Protein AF-A0A942DMI2-F1 (afdb_monomer)

Nearest PDB structures (foldseek):
  1bqb-assembly1_A  TM=8.803E-01  e=9.851E-20  Staphylococcus aureus
  7skm-assembly2_C  TM=8.910E-01  e=3.276E-19  Staphylococcus aureus
  2vqx-assembly1_A  TM=8.468E-01  e=9.851E-20  Serratia proteamaculans
  4ger-assembly2_B  TM=8.519E-01  e=1.343E-17  Paenibacillus polymyxa
  6zhj-assembly1_A  TM=8.426E-01  e=2.319E-17  Bacillus thermoproteolyticus

pLDDT: mean 86.8, std 17.66, range [33.5, 98.88]

Sequence (331 aa):
MKFSHLLAVGMTFAALSANAGDIIIYEAGSFNPLSGVTNNGNLVLVNGQKAGSLLKRVFVSDDAKLANKNITLVRDFYNQEFGRNSYDGKGASITAVVKVGRGPVSLLRVLGLDQNAAWDTSGKRFLFGTGEAGTLNNFTGAVDVIAHEYTHAVIETTSKLDANGQSGALNEHVADVFGQYIQVKTGNGANDFLIGETVLGDDLKQKIAAKYGFTPKGLRDMLNPQLSVPPQPTAMKDIPSALGPNCKPTADNDKCGVHLLNGIPNRAISLAVQKLGWDKVAHVIYKVMTERLPKNAQFSTYASETMSECGRQLSTSDCAAFDASFKAVGL

Secondary structure (DSSP, 8-state):
-------------PPPPTTPPPEEEEE--S--TTS-TT---EEEEETTEEPS-TTS-----HHHHHHHHHHHHHHHHHHHHH---STTSS-PPEEEEEEET-SSS-HHHHTTGGG-EEEETTTTEEEEE--BTTTB--GGG-HHHHHHHHHHHHHHTTT---SSHHHHHHHHHHHHHHHHHHHHHTT--SSTTEESTTTB-HHHHHHHHHHHSS--SSSEESS-GGGSSS---SSGGGS-GGGSTTPPP-TTTHHHHHHHHTHHHHHHHHHHHHHH-HHHHHHHHHHIIIII--TT--HHHHHHHHHHHHHHHS-HHHHHHHHHHHHTTT-

Radius of gyration: 19.81 Å; Cα contacts (8 Å, |Δi|>4): 636; chains: 1; bounding box: 54×42×61 Å

Foldseek 3Di:
DDDDDPPLPPPPQDDDDPQAAKAWEAEADADDPVPDPLDLHHTADILQDGDDDPPDDRDADPLRNLLSVLLVLLQSCCCVQPVQRALLSRNDYAYEYEQPPPYPDDVCVVVVQLQHWACDPVNNYTYWHCHDAQAFHGQSNQNLSSQLRSQLSNLCNAQQADCAAQSVLVNSLLSNLRSLLSCSSNVNDPDSFAHALVGGGNNLQVVQCVVPVDRANHCAGLQQQCSHVPRAQQAPVRQPPCLPPPHCADVVCSRSCSVRHNSHVSNLLVQLCVPPNSSLSNVLVVCCSGPQHHNHDHVVSSLVSSLVSCVVRHDPVSSVSSVVSNVSRPD

Mean predicted aligned error: 7.08 Å

Solvent-accessible surface area (backbone atoms only — not comparable to full-atom values): 17356 Å² total; per-residue (Å²): 134,90,89,82,80,85,78,80,67,78,80,76,82,70,85,72,66,98,62,65,38,55,44,36,34,18,39,37,50,68,73,66,90,90,57,66,96,81,61,59,54,46,71,31,30,45,73,84,41,73,38,71,57,101,88,49,92,64,79,75,52,68,58,54,51,33,36,49,53,46,52,50,51,44,42,50,45,42,29,73,76,69,69,27,35,36,54,67,54,75,16,53,59,44,39,34,28,28,39,33,49,54,51,101,78,42,76,53,40,77,69,50,37,20,70,32,72,40,58,39,77,91,74,64,27,38,39,26,12,49,32,43,89,38,46,33,32,53,44,42,76,31,58,29,49,52,28,20,33,48,35,50,47,32,33,64,64,44,23,41,42,37,81,35,33,54,16,12,6,48,46,50,25,53,13,50,52,47,4,33,49,51,19,52,72,68,68,73,55,97,55,88,45,49,38,42,46,77,22,51,16,64,53,43,31,50,53,43,24,74,74,70,75,46,74,49,72,19,42,34,24,29,65,49,14,64,47,17,67,72,64,19,34,57,25,60,89,53,58,53,76,77,48,36,97,83,41,75,67,37,80,92,51,48,18,22,30,14,90,35,55,16,19,23,60,26,23,20,50,40,52,25,28,76,75,64,37,59,72,63,49,52,56,43,49,48,50,29,49,57,76,63,44,56,30,80,31,40,65,64,53,51,52,53,47,42,53,57,44,27,69,74,75,49,52,73,72,58,41,50,42,46,53,55,18,30,48,73,18,68,82

Structure (mmCIF, N/CA/C/O backbone):
data_AF-A0A942DMI2-F1
#
_entry.id   AF-A0A942DMI2-F1
#
loop_
_atom_site.group_PDB
_atom_site.id
_atom_site.type_symbol
_atom_site.label_atom_id
_atom_site.label_alt_id
_atom_site.label_comp_id
_atom_site.label_asym_id
_atom_site.label_entity_id
_atom_site.label_seq_id
_atom_site.pdbx_PDB_ins_code
_atom_site.Cartn_x
_atom_site.Cartn_y
_atom_site.Cartn_z
_atom_site.occupancy
_atom_site.B_iso_or_equiv
_atom_site.auth_seq_id
_atom_site.auth_comp_id
_atom_site.auth_asym_id
_atom_site.auth_atom_id
_atom_site.pdbx_PDB_model_num
ATOM 1 N N . MET A 1 1 ? -19.138 -24.710 3.605 1.00 33.56 1 MET A N 1
ATOM 2 C CA . MET A 1 1 ? -19.983 -24.066 2.576 1.00 33.56 1 MET A CA 1
ATOM 3 C C . MET A 1 1 ? -19.079 -23.218 1.698 1.00 33.56 1 MET A C 1
ATOM 5 O O . MET A 1 1 ? -18.386 -22.362 2.228 1.00 33.56 1 MET A O 1
ATOM 9 N N . LYS A 1 2 ? -18.987 -23.539 0.403 1.00 34.00 2 LYS A N 1
ATOM 10 C CA . LYS A 1 2 ? -18.174 -22.802 -0.574 1.00 34.00 2 LYS A CA 1
ATOM 11 C C . LYS A 1 2 ? -18.909 -21.508 -0.934 1.00 34.00 2 LYS A C 1
ATOM 13 O O . LYS A 1 2 ? -19.987 -21.585 -1.513 1.00 34.00 2 LYS A O 1
ATOM 18 N N . PHE A 1 3 ? -18.349 -20.352 -0.593 1.00 33.50 3 PHE A N 1
ATOM 19 C CA . PHE A 1 3 ? -18.770 -19.081 -1.177 1.00 33.50 3 PHE A CA 1
ATOM 20 C C . PHE A 1 3 ? -17.950 -18.863 -2.444 1.00 33.50 3 PHE A C 1
ATOM 22 O O . PHE A 1 3 ? -16.763 -18.570 -2.390 1.00 33.50 3 PHE A O 1
ATOM 29 N N . SER A 1 4 ? -18.583 -19.081 -3.589 1.00 39.09 4 SER A N 1
ATOM 30 C CA . SER A 1 4 ? -18.047 -18.760 -4.906 1.00 39.09 4 SER A CA 1
ATOM 31 C C . SER A 1 4 ? -19.087 -17.915 -5.621 1.00 39.09 4 SER A C 1
ATOM 33 O O . SER A 1 4 ? -19.959 -18.467 -6.285 1.00 39.09 4 SER A O 1
ATOM 35 N N . HIS A 1 5 ? -19.029 -16.598 -5.434 1.00 36.25 5 HIS A N 1
ATOM 36 C CA . HIS A 1 5 ? -19.701 -15.602 -6.272 1.00 36.25 5 HIS A CA 1
ATOM 37 C C . HIS A 1 5 ? -18.675 -14.506 -6.591 1.00 36.25 5 HIS A C 1
ATOM 39 O O . HIS A 1 5 ? -18.673 -13.441 -5.985 1.00 36.25 5 HIS A O 1
ATOM 45 N N . LEU A 1 6 ? -17.769 -14.795 -7.531 1.00 38.09 6 LEU A N 1
ATOM 46 C CA . LEU A 1 6 ? -17.032 -13.756 -8.246 1.00 38.09 6 LEU A CA 1
ATOM 47 C C . LEU A 1 6 ? -17.986 -13.199 -9.312 1.00 38.09 6 LEU A C 1
ATOM 49 O O . LEU A 1 6 ? -18.106 -13.753 -10.403 1.00 38.09 6 LEU A O 1
ATOM 53 N N . LEU A 1 7 ? -18.699 -12.122 -8.990 1.00 34.94 7 LEU A N 1
ATOM 54 C CA . LEU A 1 7 ? -19.186 -11.211 -10.021 1.00 34.94 7 LEU A CA 1
ATOM 55 C C . LEU A 1 7 ? -18.022 -10.279 -10.348 1.00 34.94 7 LEU A C 1
ATOM 57 O O . LEU A 1 7 ? -17.833 -9.252 -9.703 1.00 34.94 7 LEU A O 1
ATOM 61 N N . ALA A 1 8 ? -17.217 -10.664 -11.338 1.00 38.56 8 ALA A N 1
ATOM 62 C CA . ALA A 1 8 ? -16.320 -9.734 -12.004 1.00 38.56 8 ALA A CA 1
ATOM 63 C C . ALA A 1 8 ? -17.196 -8.733 -12.771 1.00 38.56 8 ALA A C 1
ATOM 65 O O . ALA A 1 8 ? -17.585 -8.966 -13.915 1.00 38.56 8 ALA A O 1
ATOM 66 N N . VAL A 1 9 ? -17.584 -7.645 -12.106 1.00 42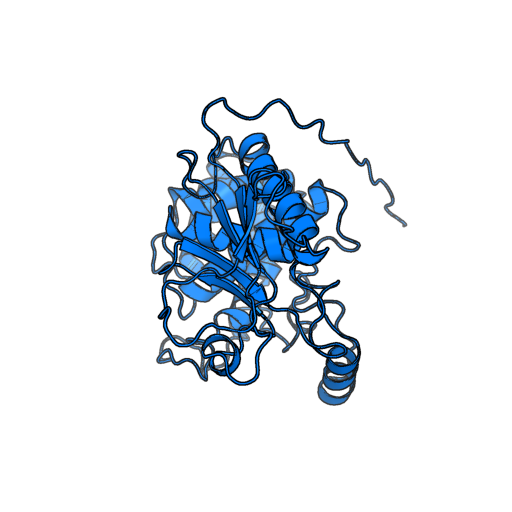.03 9 VAL A N 1
ATOM 67 C CA . VAL A 1 9 ? -18.157 -6.482 -12.780 1.00 42.03 9 VAL A CA 1
ATOM 68 C C . 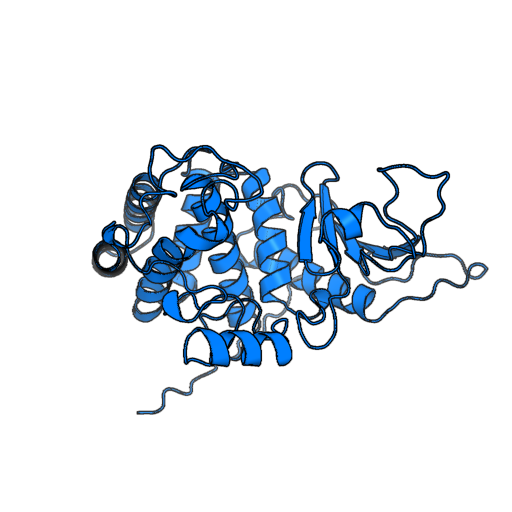VAL A 1 9 ? -17.028 -5.912 -13.628 1.00 42.03 9 VAL A C 1
ATOM 70 O O . VAL A 1 9 ? -16.069 -5.359 -13.098 1.00 42.03 9 VAL A O 1
ATOM 73 N N . GLY A 1 10 ? -17.099 -6.120 -14.943 1.00 38.94 10 GLY A N 1
ATOM 74 C CA . GLY A 1 10 ? -16.154 -5.522 -15.874 1.00 38.94 10 GLY A CA 1
ATOM 75 C C . GLY A 1 10 ? -16.198 -4.006 -15.718 1.00 38.94 10 GLY A C 1
ATOM 76 O O . GLY A 1 10 ? -17.179 -3.378 -16.109 1.00 38.94 10 GLY A O 1
ATOM 77 N N . MET A 1 11 ? -15.152 -3.425 -15.130 1.00 48.22 11 MET A N 1
ATOM 78 C CA . MET A 1 11 ? -14.939 -1.982 -15.146 1.00 48.22 11 MET A CA 1
ATOM 79 C C . MET A 1 11 ? -14.740 -1.556 -16.603 1.00 48.22 11 MET A C 1
ATOM 81 O O . MET A 1 11 ? -13.670 -1.719 -17.188 1.00 48.22 11 MET A O 1
ATOM 85 N N . THR A 1 12 ? -15.795 -1.036 -17.227 1.00 44.84 12 THR A N 1
ATOM 86 C CA . THR A 1 12 ? -15.669 -0.232 -18.442 1.00 44.84 12 THR A CA 1
ATOM 87 C C . THR A 1 12 ? -15.031 1.091 -18.052 1.00 44.84 12 THR A C 1
ATOM 89 O O . THR A 1 12 ? -15.684 1.929 -17.433 1.00 44.84 12 THR A O 1
ATOM 92 N N . PHE A 1 13 ? -13.753 1.266 -18.394 1.00 51.00 13 PHE A N 1
ATOM 93 C CA . PHE A 1 13 ? -13.032 2.513 -18.163 1.00 51.00 13 PHE A CA 1
ATOM 94 C C . PHE A 1 13 ? -13.706 3.635 -18.966 1.00 51.00 13 PHE A C 1
ATOM 96 O O . PHE A 1 13 ? -13.602 3.682 -20.193 1.00 51.00 13 PHE A O 1
ATOM 103 N N . ALA A 1 14 ? -14.446 4.514 -18.285 1.00 47.34 14 ALA A N 1
ATOM 104 C CA . ALA A 1 14 ? -14.942 5.749 -18.880 1.00 47.34 14 ALA A CA 1
ATOM 105 C C . ALA A 1 14 ? -13.752 6.613 -19.330 1.00 47.34 14 ALA A C 1
ATOM 107 O O . ALA A 1 14 ? -12.674 6.553 -18.733 1.00 47.34 14 ALA A O 1
ATOM 108 N N . ALA A 1 15 ? -13.939 7.405 -20.391 1.00 48.84 15 ALA A N 1
ATOM 109 C CA . ALA A 1 15 ? -1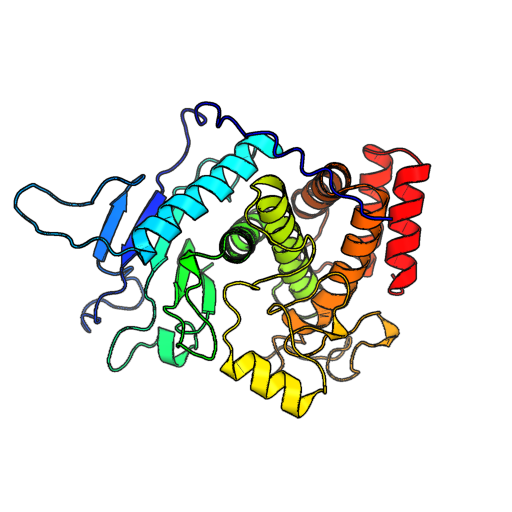2.902 8.294 -20.902 1.00 48.84 15 ALA A CA 1
ATOM 110 C C . ALA A 1 15 ? -12.358 9.191 -19.774 1.00 48.84 15 ALA A C 1
ATOM 112 O O . ALA A 1 15 ? -13.124 9.869 -19.089 1.00 48.84 15 ALA A O 1
ATOM 113 N N . LEU A 1 16 ? -11.035 9.153 -19.589 1.00 58.31 16 LEU A N 1
ATOM 114 C CA . LEU A 1 16 ? -10.285 9.953 -18.621 1.00 58.31 16 LEU A CA 1
ATOM 115 C C . LEU A 1 16 ? -10.670 11.435 -18.670 1.00 58.31 16 LEU A C 1
ATOM 117 O O . LEU A 1 16 ? -11.021 11.968 -19.725 1.00 58.31 16 LEU A O 1
ATOM 121 N N . SER A 1 17 ? -10.528 12.123 -17.532 1.00 53.41 17 SER A N 1
ATOM 122 C CA . SER A 1 17 ? -10.643 13.583 -17.498 1.00 53.41 17 SER A CA 1
ATOM 123 C C . SER A 1 17 ? -9.705 14.204 -18.542 1.00 53.41 17 SER A C 1
ATOM 125 O O . SER A 1 17 ? -8.558 13.773 -18.677 1.00 53.41 17 SER A O 1
ATOM 127 N N . ALA A 1 18 ? -10.161 15.249 -19.237 1.00 56.59 18 ALA A N 1
ATOM 128 C CA . ALA A 1 18 ? -9.399 15.949 -20.278 1.00 56.59 18 ALA A CA 1
ATOM 129 C C . ALA A 1 18 ? -8.058 16.567 -19.801 1.00 56.59 18 ALA A C 1
ATOM 131 O O . ALA A 1 18 ? -7.327 17.121 -20.613 1.00 56.59 18 ALA A O 1
ATOM 132 N N . ASN A 1 19 ? -7.727 16.455 -18.506 1.00 70.94 19 ASN A N 1
ATOM 133 C CA . ASN A 1 19 ? -6.530 16.998 -17.858 1.00 70.94 19 ASN A CA 1
ATOM 134 C C . ASN A 1 19 ? -5.684 15.919 -17.142 1.00 70.94 19 ASN A C 1
ATOM 136 O O . ASN A 1 19 ? -5.033 16.218 -16.140 1.00 70.94 19 ASN A O 1
ATOM 140 N N . ALA A 1 20 ? -5.737 14.653 -17.567 1.00 81.75 20 ALA A N 1
ATOM 141 C CA . ALA A 1 20 ? -4.860 13.621 -17.011 1.00 81.75 20 ALA A CA 1
ATOM 142 C C . ALA A 1 20 ? -3.424 13.790 -17.538 1.00 81.75 20 ALA A C 1
ATOM 144 O O . ALA A 1 20 ? -3.208 13.821 -18.748 1.00 81.75 20 ALA A O 1
ATOM 145 N N . GLY A 1 21 ? -2.451 13.879 -16.629 1.00 90.69 21 GLY A N 1
ATOM 146 C CA . GLY A 1 21 ? -1.034 13.928 -16.980 1.00 90.69 21 GLY A CA 1
ATOM 147 C C . GLY A 1 21 ? -0.530 12.640 -17.636 1.00 90.69 21 GLY A C 1
ATOM 148 O O . GLY A 1 21 ? -1.101 11.554 -17.467 1.00 90.69 21 GLY A O 1
ATOM 149 N N . ASP A 1 22 ? 0.573 12.775 -18.368 1.00 95.12 22 ASP A N 1
ATOM 150 C CA . ASP A 1 22 ? 1.191 11.681 -19.118 1.00 95.12 22 ASP A CA 1
ATOM 151 C C . ASP A 1 22 ? 1.751 10.590 -18.200 1.00 95.12 22 ASP A C 1
ATOM 153 O O . ASP A 1 22 ? 2.287 10.875 -17.132 1.00 95.12 22 ASP A O 1
ATOM 157 N N . ILE A 1 23 ? 1.714 9.338 -18.659 1.00 95.94 23 ILE A N 1
ATOM 158 C CA . ILE A 1 23 ? 2.470 8.224 -18.078 1.00 95.94 23 ILE A CA 1
ATOM 159 C C . ILE A 1 23 ? 3.737 8.020 -18.905 1.00 95.94 23 ILE A C 1
ATOM 161 O O . ILE A 1 23 ? 3.686 7.637 -20.077 1.00 95.94 23 ILE A O 1
ATOM 165 N N . ILE A 1 24 ? 4.880 8.263 -18.276 1.00 94.94 24 ILE A N 1
ATOM 166 C CA . ILE A 1 24 ? 6.199 8.322 -18.897 1.00 94.94 24 ILE A CA 1
ATOM 167 C C . ILE A 1 24 ? 7.059 7.200 -18.311 1.00 94.94 24 ILE A C 1
ATOM 169 O O . ILE A 1 24 ? 7.365 7.198 -17.118 1.00 94.94 24 ILE A O 1
ATOM 173 N N . ILE A 1 25 ? 7.460 6.243 -19.149 1.00 94.25 25 ILE A N 1
ATOM 174 C CA . ILE A 1 25 ? 8.251 5.082 -18.723 1.00 94.25 25 ILE A CA 1
ATOM 175 C C . ILE A 1 25 ? 9.666 5.175 -19.273 1.00 94.25 25 ILE A C 1
ATOM 177 O O . ILE A 1 25 ? 9.879 5.288 -20.487 1.00 94.25 25 ILE A O 1
ATOM 181 N N . TYR A 1 26 ? 10.627 5.044 -18.370 1.00 90.56 26 TYR A N 1
ATOM 182 C CA . TYR A 1 26 ? 12.041 4.920 -18.665 1.00 90.56 26 TYR A CA 1
ATOM 183 C C . TYR A 1 26 ? 12.536 3.505 -18.352 1.00 90.56 26 TYR A C 1
ATOM 185 O O . TYR A 1 26 ? 12.088 2.871 -17.399 1.00 90.56 26 TYR A O 1
ATOM 193 N N . GLU A 1 27 ? 13.502 3.020 -19.128 1.00 87.62 27 GLU A N 1
ATOM 194 C CA . GLU A 1 27 ? 14.311 1.854 -18.769 1.00 87.62 27 GLU A CA 1
ATOM 195 C C . GLU A 1 27 ? 15.665 2.311 -18.234 1.00 87.62 27 GLU A C 1
ATOM 197 O O . GLU A 1 27 ? 16.403 3.037 -18.916 1.00 87.62 27 GLU A O 1
ATOM 202 N N . ALA A 1 28 ? 16.024 1.828 -17.043 1.00 79.06 28 ALA A N 1
ATOM 203 C CA . ALA A 1 28 ? 17.378 1.940 -16.530 1.00 79.06 28 ALA A CA 1
ATOM 204 C C . ALA A 1 28 ? 18.317 1.129 -17.446 1.00 79.06 28 ALA A C 1
ATOM 206 O O . ALA A 1 28 ? 18.410 -0.095 -17.366 1.00 79.06 28 ALA A O 1
ATOM 207 N N . GLY A 1 29 ? 18.971 1.801 -18.398 1.00 66.38 29 GLY A N 1
ATOM 208 C CA . GLY A 1 29 ? 20.050 1.201 -19.186 1.00 66.38 29 GLY A CA 1
ATOM 209 C C . GLY A 1 29 ? 21.281 0.930 -18.314 1.00 66.38 29 GLY A C 1
ATOM 210 O O . GLY A 1 29 ? 21.388 1.456 -17.207 1.00 66.38 29 GLY A O 1
ATOM 211 N N . SER A 1 30 ? 22.256 0.171 -18.828 1.00 50.94 30 SER A N 1
ATOM 212 C CA . SER A 1 30 ? 23.605 0.157 -18.251 1.00 50.94 30 SER A CA 1
ATOM 213 C C . SER A 1 30 ? 24.126 1.599 -18.209 1.00 50.94 30 SER A C 1
ATOM 215 O O . SER A 1 30 ? 24.310 2.228 -19.250 1.00 50.94 30 SER A O 1
ATOM 217 N N . PHE A 1 31 ? 24.244 2.129 -16.993 1.00 45.56 31 PHE A N 1
ATOM 218 C CA . PHE A 1 31 ? 24.526 3.523 -16.653 1.00 45.56 31 PHE A CA 1
ATOM 219 C C . PHE A 1 31 ? 25.623 4.159 -17.527 1.00 45.56 31 PHE A C 1
ATOM 221 O O . PHE A 1 31 ? 26.691 3.575 -17.700 1.00 45.56 31 PHE A O 1
ATOM 228 N N . ASN A 1 32 ? 25.386 5.378 -18.036 1.00 43.09 32 ASN A N 1
ATOM 229 C CA . ASN A 1 32 ? 26.463 6.246 -18.519 1.00 43.09 32 ASN A CA 1
ATOM 230 C C . ASN A 1 32 ? 26.999 7.050 -17.317 1.00 43.09 32 ASN A C 1
ATOM 232 O O . ASN A 1 32 ? 26.271 7.918 -16.814 1.00 43.09 32 ASN A O 1
ATOM 236 N N . PRO A 1 33 ? 28.244 6.802 -16.868 1.00 39.41 33 PRO A N 1
ATOM 237 C CA . PRO A 1 33 ? 28.806 7.397 -15.656 1.00 39.41 33 PRO A CA 1
ATOM 238 C C . PRO A 1 33 ? 28.915 8.924 -15.659 1.00 39.41 33 PRO A C 1
ATOM 240 O O . PRO A 1 33 ? 29.108 9.518 -14.604 1.00 39.41 33 PRO A O 1
ATOM 243 N N . LEU A 1 34 ? 28.721 9.576 -16.807 1.00 40.56 34 LEU A N 1
ATOM 244 C CA . LEU A 1 34 ? 28.783 11.032 -16.945 1.00 40.56 34 LEU A CA 1
ATOM 245 C C . LEU A 1 34 ? 27.473 11.767 -16.592 1.00 40.56 34 LEU A C 1
ATOM 247 O O . LEU A 1 34 ? 27.440 12.990 -16.665 1.00 40.56 34 LEU A O 1
ATOM 251 N N . SER A 1 35 ? 26.387 11.061 -16.244 1.00 44.56 35 SER A N 1
ATOM 252 C CA . SER A 1 35 ? 25.028 11.648 -16.230 1.00 44.56 35 SER A CA 1
ATOM 253 C C . SER A 1 35 ? 24.382 11.914 -14.858 1.00 44.56 35 SER A C 1
ATOM 255 O O . SER A 1 35 ? 23.287 12.468 -14.809 1.00 44.56 35 SER A O 1
ATOM 257 N N . GLY A 1 36 ? 25.059 11.612 -13.745 1.00 42.81 36 GLY A N 1
ATOM 258 C CA . GLY A 1 36 ? 24.613 12.012 -12.399 1.00 42.81 36 GLY A CA 1
ATOM 259 C C . GLY A 1 36 ? 23.317 11.353 -11.879 1.00 42.81 36 GLY A C 1
ATOM 260 O O . GLY A 1 36 ? 22.737 10.467 -12.501 1.00 42.81 36 GLY A O 1
ATOM 261 N N . VAL A 1 37 ? 22.883 11.788 -10.686 1.00 44.59 37 VAL A N 1
ATOM 262 C CA . VAL A 1 37 ? 21.801 11.204 -9.847 1.00 44.59 37 VAL A CA 1
ATOM 263 C C . VAL A 1 37 ? 20.378 11.495 -10.380 1.00 44.59 37 VAL A C 1
ATOM 265 O O . VAL A 1 37 ? 19.394 10.909 -9.930 1.00 44.59 37 VAL A O 1
ATOM 268 N N . THR A 1 38 ? 20.250 12.367 -11.383 1.00 54.34 38 THR A N 1
ATOM 269 C CA . THR A 1 38 ? 18.972 12.807 -11.978 1.00 54.34 38 THR A CA 1
ATOM 270 C C . THR A 1 38 ? 18.580 12.046 -13.248 1.00 54.34 38 THR A C 1
ATOM 272 O O . THR A 1 38 ? 17.526 12.313 -13.823 1.00 54.34 38 THR A O 1
ATOM 275 N N . ASN A 1 39 ? 19.395 11.094 -13.707 1.00 69.62 39 ASN A N 1
ATOM 276 C CA . ASN A 1 39 ? 19.126 10.380 -14.948 1.00 69.62 39 ASN A CA 1
ATOM 277 C C . ASN A 1 39 ? 18.102 9.248 -14.744 1.00 69.62 39 ASN A C 1
ATOM 279 O O . ASN A 1 39 ? 18.383 8.262 -14.067 1.00 69.62 39 ASN A O 1
ATOM 283 N N . ASN A 1 40 ? 16.930 9.370 -15.373 1.00 74.69 40 ASN A N 1
ATOM 284 C CA . ASN A 1 40 ? 15.891 8.332 -15.386 1.00 74.69 40 ASN A CA 1
ATOM 285 C C . ASN A 1 40 ? 16.225 7.154 -16.322 1.00 74.69 40 ASN A C 1
ATOM 287 O O . ASN A 1 40 ? 15.538 6.139 -16.299 1.00 74.69 40 ASN A O 1
ATOM 291 N N . GLY A 1 41 ? 17.269 7.267 -17.149 1.00 79.81 41 GLY A N 1
ATOM 292 C CA . GLY A 1 41 ? 17.627 6.276 -18.158 1.00 79.81 41 GLY A CA 1
ATOM 293 C C . GLY A 1 41 ? 17.025 6.594 -19.526 1.00 79.81 41 GLY A C 1
ATOM 294 O O . GLY A 1 41 ? 16.846 7.754 -19.901 1.00 79.81 41 GLY A O 1
ATOM 295 N N . ASN A 1 42 ? 16.741 5.557 -20.312 1.00 84.50 42 ASN A N 1
ATOM 296 C CA . ASN A 1 42 ? 16.222 5.713 -21.667 1.00 84.50 42 ASN A CA 1
ATOM 297 C C . ASN A 1 42 ? 14.702 5.837 -21.641 1.00 84.50 42 ASN A C 1
ATOM 299 O O . ASN A 1 42 ? 14.029 4.912 -21.198 1.00 84.50 42 ASN A O 1
ATOM 303 N N . LEU A 1 43 ? 14.157 6.934 -22.166 1.00 88.25 43 LEU A N 1
ATOM 304 C CA . LEU A 1 43 ? 12.718 7.055 -22.390 1.00 88.25 43 LEU A CA 1
ATOM 305 C C . LEU A 1 43 ? 12.269 6.001 -23.412 1.00 88.25 43 LEU A C 1
ATOM 307 O O . LEU A 1 43 ? 12.779 5.980 -24.536 1.00 88.25 43 LEU A O 1
ATOM 311 N N . VAL A 1 44 ? 11.316 5.148 -23.028 1.00 89.94 44 VAL A N 1
ATOM 312 C CA . VAL A 1 44 ? 10.822 4.053 -23.878 1.00 89.94 44 VAL A CA 1
ATOM 313 C C . VAL A 1 44 ? 9.339 4.156 -24.215 1.00 89.94 44 VAL A C 1
ATOM 315 O O . VAL A 1 44 ? 8.962 3.766 -25.321 1.00 89.94 44 VAL A O 1
ATOM 318 N N . LEU A 1 45 ? 8.506 4.701 -23.319 1.00 92.56 45 LEU A N 1
ATOM 319 C CA . LEU A 1 45 ? 7.068 4.867 -23.549 1.00 92.56 45 LEU A CA 1
ATOM 320 C C . LEU A 1 45 ? 6.552 6.214 -23.036 1.00 92.56 45 LEU A C 1
ATOM 322 O O . LEU A 1 45 ? 6.955 6.668 -21.968 1.00 92.56 45 LEU A O 1
ATOM 326 N N . VAL A 1 46 ? 5.593 6.782 -23.766 1.00 93.44 46 VAL A N 1
ATOM 327 C CA . VAL A 1 46 ? 4.708 7.866 -23.319 1.00 93.44 46 VAL A CA 1
ATOM 328 C C . VAL A 1 46 ? 3.275 7.436 -23.624 1.00 93.44 46 VAL A C 1
ATOM 330 O O . VAL A 1 46 ? 2.956 7.155 -24.778 1.00 93.44 46 VAL A O 1
ATOM 333 N N . ASN A 1 47 ? 2.423 7.309 -22.604 1.00 93.38 47 ASN A N 1
ATOM 334 C CA . ASN A 1 47 ? 1.018 6.882 -22.734 1.00 93.38 47 ASN A CA 1
ATOM 335 C C . ASN A 1 47 ? 0.830 5.586 -23.551 1.00 93.38 47 ASN A C 1
ATOM 337 O O . ASN A 1 47 ? -0.074 5.458 -24.374 1.00 93.38 47 ASN A O 1
ATOM 341 N N . GLY A 1 48 ? 1.748 4.632 -23.384 1.00 91.50 48 GLY A N 1
ATOM 342 C CA . GLY A 1 48 ? 1.721 3.329 -24.058 1.00 91.50 48 GLY A CA 1
ATOM 343 C C . GLY A 1 48 ? 2.313 3.355 -25.465 1.00 91.50 48 GLY A C 1
ATOM 344 O O . GLY A 1 48 ? 2.565 2.300 -26.044 1.00 91.50 48 GLY A O 1
ATOM 345 N N . GLN A 1 49 ? 2.604 4.543 -25.995 1.00 91.62 49 GLN A N 1
ATOM 346 C CA . GLN A 1 49 ? 3.233 4.726 -27.292 1.00 91.62 49 GLN A CA 1
ATOM 347 C C . GLN A 1 49 ? 4.749 4.731 -27.154 1.00 91.62 49 GLN A C 1
ATOM 349 O O . GLN A 1 49 ? 5.319 5.354 -26.258 1.00 91.62 49 GLN A O 1
ATOM 354 N N . LYS A 1 50 ? 5.412 4.030 -28.070 1.00 89.06 50 LYS A N 1
ATOM 355 C CA . LYS A 1 50 ? 6.869 3.950 -28.131 1.00 89.06 50 LYS A CA 1
ATOM 356 C C . LYS A 1 50 ? 7.480 5.337 -28.318 1.00 89.06 50 LYS A C 1
ATOM 358 O O . LYS A 1 50 ? 7.173 6.026 -29.286 1.00 89.06 50 LYS A O 1
ATOM 363 N N . ALA A 1 51 ? 8.397 5.705 -27.432 1.00 81.94 51 ALA A N 1
ATOM 364 C CA . ALA A 1 51 ? 9.164 6.930 -27.577 1.00 81.94 51 ALA A CA 1
ATOM 365 C C . ALA A 1 51 ? 10.208 6.782 -28.698 1.00 81.94 51 ALA A C 1
ATOM 367 O O . ALA A 1 51 ? 10.930 5.786 -28.752 1.00 81.94 51 ALA A O 1
ATOM 368 N N . GLY A 1 52 ? 10.299 7.766 -29.597 1.00 67.19 52 GLY A N 1
ATOM 369 C CA . GLY A 1 52 ? 11.312 7.823 -30.659 1.00 67.19 52 GLY A CA 1
ATOM 370 C C . GLY A 1 52 ? 10.761 8.185 -32.042 1.00 67.19 52 GLY A C 1
ATOM 371 O O . GLY A 1 52 ? 9.570 8.068 -32.305 1.00 67.19 52 GLY A O 1
ATOM 372 N N . SER A 1 53 ? 11.647 8.629 -32.938 1.00 59.75 53 SER A N 1
ATOM 373 C CA . SER A 1 53 ? 11.346 8.834 -34.361 1.00 59.75 53 SER A CA 1
ATOM 374 C C . SER A 1 53 ? 11.685 7.581 -35.181 1.00 59.75 53 SER A C 1
ATOM 376 O O . SER A 1 53 ? 12.410 6.704 -34.706 1.00 59.75 53 SER A O 1
ATOM 378 N N . LEU A 1 54 ? 11.228 7.523 -36.441 1.00 55.09 54 LEU A N 1
ATOM 379 C CA . LEU A 1 54 ? 11.528 6.452 -37.415 1.00 55.09 54 LEU A CA 1
ATOM 380 C C . LEU A 1 54 ? 13.025 6.080 -37.512 1.00 55.09 54 LEU A C 1
ATOM 382 O O . LEU A 1 54 ? 13.357 4.967 -37.913 1.00 55.09 54 LEU A O 1
ATOM 386 N N . LEU A 1 55 ? 13.926 6.989 -37.122 1.00 54.16 55 LEU A N 1
ATOM 387 C CA . LEU A 1 55 ? 15.379 6.847 -37.235 1.00 54.16 55 LEU A CA 1
ATOM 388 C C . LEU A 1 55 ? 16.065 6.293 -35.972 1.00 54.16 55 LEU A C 1
ATOM 390 O O . LEU A 1 55 ? 17.234 5.917 -36.040 1.00 54.16 55 LEU A O 1
ATOM 394 N N . LYS A 1 56 ? 15.380 6.208 -34.820 1.00 59.25 56 LYS A N 1
ATOM 395 C CA . LYS A 1 56 ? 15.968 5.717 -33.559 1.00 59.25 56 LYS A CA 1
ATOM 396 C C . LYS A 1 56 ? 15.255 4.445 -33.101 1.00 59.25 56 LYS A C 1
ATOM 398 O O . LYS A 1 56 ? 14.135 4.485 -32.595 1.00 59.25 56 LYS A O 1
ATOM 403 N N . ARG A 1 57 ? 15.910 3.288 -33.256 1.00 62.56 57 ARG A N 1
ATOM 404 C CA . ARG A 1 57 ? 15.393 2.008 -32.744 1.00 62.56 57 ARG A CA 1
ATOM 405 C C . ARG A 1 57 ? 15.415 2.013 -31.214 1.00 62.56 57 ARG A C 1
ATOM 407 O O . ARG A 1 57 ? 16.437 1.729 -30.605 1.00 62.56 57 ARG A O 1
ATOM 414 N N . VAL A 1 58 ? 14.275 2.312 -30.602 1.00 70.31 58 VAL A N 1
ATOM 415 C CA . VAL A 1 58 ? 14.048 2.086 -29.168 1.00 70.31 58 VAL A CA 1
ATOM 416 C C . VAL A 1 58 ? 13.563 0.648 -28.966 1.00 70.31 58 VAL A C 1
ATOM 418 O O . VAL A 1 58 ? 12.716 0.170 -29.720 1.00 70.31 58 VAL A O 1
ATOM 421 N N . PHE A 1 59 ? 14.115 -0.084 -28.006 1.00 79.56 59 PHE A N 1
ATOM 422 C CA . PHE A 1 59 ? 13.577 -1.383 -27.601 1.00 79.56 59 PHE A CA 1
ATOM 423 C C . PHE A 1 59 ? 12.688 -1.164 -26.379 1.00 79.56 59 PHE A C 1
ATOM 425 O O . PHE A 1 59 ? 13.100 -0.471 -25.455 1.00 79.56 59 PHE A O 1
ATOM 432 N N . VAL A 1 60 ? 11.475 -1.716 -26.403 1.00 85.88 60 VAL A N 1
ATOM 433 C CA . VAL A 1 60 ? 10.522 -1.624 -25.291 1.00 85.88 60 VAL A CA 1
ATOM 434 C C . VAL A 1 60 ? 10.393 -3.010 -24.686 1.00 85.88 60 VAL A C 1
ATOM 436 O O . VAL A 1 60 ? 9.904 -3.932 -25.344 1.00 85.88 60 VAL A O 1
ATOM 439 N N . SER A 1 61 ? 10.840 -3.156 -23.447 1.00 89.81 61 SER A N 1
ATOM 440 C CA . SER A 1 61 ? 10.737 -4.408 -22.709 1.00 89.81 61 SER A CA 1
ATOM 441 C C . SER A 1 61 ? 9.336 -4.705 -22.205 1.00 89.81 61 SER A C 1
ATOM 443 O O . SER A 1 61 ? 8.472 -3.829 -22.157 1.00 89.81 61 SER A O 1
ATOM 445 N N . ASP A 1 62 ? 9.121 -5.954 -21.803 1.00 91.88 62 ASP A N 1
ATOM 446 C CA . ASP A 1 62 ? 7.856 -6.361 -21.202 1.00 91.88 62 ASP A CA 1
ATOM 447 C C . ASP A 1 62 ? 7.640 -5.693 -19.838 1.00 91.88 62 ASP A C 1
ATOM 449 O O . ASP A 1 62 ? 6.528 -5.244 -19.586 1.00 91.88 62 ASP A O 1
ATOM 453 N N . ASP A 1 63 ? 8.697 -5.468 -19.045 1.00 90.31 63 ASP A N 1
ATOM 454 C CA . ASP A 1 63 ? 8.632 -4.688 -17.795 1.00 90.31 63 ASP A CA 1
ATOM 455 C C . ASP A 1 63 ? 8.081 -3.278 -18.036 1.00 90.31 63 ASP A C 1
ATOM 457 O O . ASP A 1 63 ? 7.214 -2.801 -17.308 1.00 90.31 63 ASP A O 1
ATOM 461 N N . ALA A 1 64 ? 8.540 -2.611 -19.102 1.00 92.62 64 ALA A N 1
ATOM 462 C CA . ALA A 1 64 ? 8.066 -1.275 -19.448 1.00 92.62 64 ALA A CA 1
ATOM 463 C C . ALA A 1 64 ? 6.587 -1.278 -19.866 1.00 92.62 64 ALA A C 1
ATOM 465 O O . ALA A 1 64 ? 5.838 -0.374 -19.492 1.00 92.62 64 ALA A O 1
ATOM 466 N N . LYS A 1 65 ? 6.147 -2.296 -20.620 1.00 94.56 65 LYS A N 1
ATOM 467 C CA . LYS A 1 65 ? 4.737 -2.449 -21.019 1.00 94.56 65 LYS A CA 1
ATOM 468 C C . LYS A 1 65 ? 3.845 -2.755 -19.814 1.00 94.56 65 LYS A C 1
ATOM 470 O O . LYS A 1 65 ? 2.779 -2.156 -19.696 1.00 94.56 65 LYS A O 1
ATOM 475 N N . LEU A 1 66 ? 4.279 -3.664 -18.937 1.00 95.00 66 LEU A N 1
ATOM 476 C CA . LEU A 1 66 ? 3.563 -4.056 -17.723 1.00 95.00 66 LEU A CA 1
ATOM 477 C C . LEU A 1 66 ? 3.437 -2.880 -16.756 1.00 95.00 66 LEU A C 1
ATOM 479 O O . LEU A 1 66 ? 2.321 -2.556 -16.358 1.00 95.00 66 LEU A O 1
ATOM 483 N N . ALA A 1 67 ? 4.539 -2.175 -16.479 1.00 94.62 67 ALA A N 1
ATOM 484 C CA . ALA A 1 67 ? 4.521 -0.970 -15.657 1.00 94.62 67 ALA A CA 1
ATOM 485 C C . ALA A 1 67 ? 3.552 0.075 -16.222 1.00 94.62 67 ALA A C 1
ATOM 487 O O . ALA A 1 67 ? 2.711 0.582 -15.490 1.00 94.62 67 ALA A O 1
ATOM 488 N N . ASN A 1 68 ? 3.599 0.351 -17.531 1.00 96.06 68 ASN A N 1
ATOM 489 C CA . ASN A 1 68 ? 2.674 1.298 -18.155 1.00 96.06 68 ASN A CA 1
ATOM 490 C C . ASN A 1 68 ? 1.207 0.891 -17.963 1.00 96.06 68 ASN A C 1
ATOM 492 O O . ASN A 1 68 ? 0.396 1.678 -17.472 1.00 96.06 68 ASN A O 1
ATOM 496 N N . LYS A 1 69 ? 0.880 -0.357 -18.316 1.00 96.25 69 LYS A N 1
ATOM 497 C CA . LYS A 1 69 ? -0.474 -0.906 -18.205 1.00 96.25 69 LYS A CA 1
ATOM 498 C C . LYS A 1 69 ? -0.993 -0.810 -16.771 1.00 96.25 69 LYS A C 1
ATOM 500 O O . LYS A 1 69 ? -2.099 -0.324 -16.554 1.00 96.25 69 LYS A O 1
ATOM 505 N N . ASN A 1 70 ? -0.205 -1.268 -15.806 1.00 96.50 70 ASN A N 1
ATOM 506 C CA . ASN A 1 70 ? -0.646 -1.382 -14.423 1.00 96.50 70 ASN A CA 1
ATOM 507 C C . ASN A 1 70 ? -0.676 -0.017 -13.714 1.00 96.50 70 ASN A C 1
ATOM 509 O O . ASN A 1 70 ? -1.618 0.247 -12.978 1.00 96.50 70 ASN A O 1
ATOM 513 N N . ILE A 1 71 ? 0.257 0.900 -14.003 1.00 97.38 71 ILE A N 1
ATOM 514 C CA . ILE A 1 71 ? 0.176 2.295 -13.528 1.00 97.38 71 ILE A CA 1
ATOM 515 C C . ILE A 1 71 ? -1.068 2.987 -14.091 1.00 97.38 71 ILE A C 1
ATOM 517 O O . ILE A 1 71 ? -1.758 3.692 -13.358 1.00 97.38 71 ILE A O 1
ATOM 521 N N . THR A 1 72 ? -1.370 2.775 -15.378 1.00 96.94 72 THR A N 1
ATOM 522 C CA . THR A 1 72 ? -2.591 3.301 -16.011 1.00 96.94 72 THR A CA 1
ATOM 523 C C . THR A 1 72 ? -3.827 2.791 -15.279 1.00 96.94 72 THR A C 1
ATOM 525 O O . THR A 1 72 ? -4.648 3.591 -14.845 1.00 96.94 72 THR A O 1
ATOM 528 N N . LEU A 1 73 ? -3.915 1.475 -15.064 1.00 96.69 73 LEU A N 1
ATOM 529 C CA . LEU A 1 73 ? -5.013 0.843 -14.333 1.00 96.69 73 LEU A CA 1
ATOM 530 C C . LEU A 1 73 ? -5.194 1.449 -12.935 1.00 96.69 73 LEU A C 1
ATOM 532 O O . LEU A 1 73 ? -6.313 1.802 -12.575 1.00 96.69 73 LEU A O 1
ATOM 536 N N . VAL A 1 74 ? -4.113 1.610 -12.167 1.00 97.75 74 VAL A N 1
ATOM 537 C CA . VAL A 1 74 ? -4.167 2.164 -10.805 1.00 97.75 74 VAL A CA 1
ATOM 538 C C . VAL A 1 74 ? -4.592 3.632 -10.807 1.00 97.75 74 VAL A C 1
ATOM 540 O O . VAL A 1 74 ? -5.491 4.012 -10.056 1.00 97.75 74 VAL A O 1
ATOM 543 N N . ARG A 1 75 ? -3.988 4.467 -11.663 1.00 97.19 75 ARG A N 1
ATOM 544 C CA . ARG A 1 75 ? -4.362 5.882 -11.805 1.00 97.19 75 ARG A CA 1
ATOM 545 C C . ARG A 1 75 ? -5.844 6.020 -12.144 1.00 97.19 75 ARG A C 1
ATOM 547 O O . ARG A 1 75 ? -6.545 6.830 -11.536 1.00 97.19 75 ARG A O 1
ATOM 554 N N . ASP A 1 76 ? -6.305 5.239 -13.114 1.00 95.62 76 ASP A N 1
ATOM 555 C CA . ASP A 1 76 ? -7.675 5.301 -13.610 1.00 95.62 76 ASP A CA 1
ATOM 556 C C . ASP A 1 76 ? -8.661 4.786 -12.556 1.00 95.62 76 ASP A C 1
ATOM 558 O O . ASP A 1 76 ? -9.724 5.379 -12.388 1.00 95.62 76 ASP A O 1
ATOM 562 N N . PHE A 1 77 ? -8.284 3.763 -11.780 1.00 97.06 77 PHE A N 1
ATOM 563 C CA . PHE A 1 77 ? -9.060 3.307 -10.628 1.00 97.06 77 PHE A CA 1
ATOM 564 C C . PHE A 1 77 ? -9.251 4.429 -9.603 1.00 97.06 77 PHE A C 1
ATOM 566 O O . PHE A 1 77 ? -10.381 4.735 -9.237 1.00 97.06 77 PHE A O 1
ATOM 573 N N . TYR A 1 78 ? -8.175 5.101 -9.179 1.00 97.81 78 TYR A N 1
ATOM 574 C CA . TYR A 1 78 ? -8.267 6.230 -8.243 1.00 97.81 78 TYR A CA 1
ATOM 575 C C . TYR A 1 78 ? -9.182 7.351 -8.760 1.00 97.81 78 TYR A C 1
ATOM 577 O O . TYR A 1 78 ? -9.895 7.991 -7.980 1.00 97.81 78 TYR A O 1
ATOM 585 N N . ASN A 1 79 ? -9.176 7.590 -10.072 1.00 96.12 79 ASN A N 1
ATOM 586 C CA . ASN A 1 79 ? -10.052 8.573 -10.690 1.00 96.12 79 ASN A CA 1
ATOM 587 C C . ASN A 1 79 ? -11.520 8.139 -10.683 1.00 96.12 79 ASN A C 1
ATOM 589 O O . ASN A 1 79 ? -12.374 8.927 -10.291 1.00 96.12 79 ASN A O 1
ATOM 593 N N . GLN A 1 80 ? -11.807 6.908 -11.098 1.00 95.06 80 GLN A N 1
ATOM 594 C CA . GLN A 1 80 ? -13.174 6.400 -11.208 1.00 95.06 80 GLN A CA 1
ATOM 595 C C . GLN A 1 80 ? -13.816 6.184 -9.842 1.00 95.06 80 GLN A C 1
ATOM 597 O O . GLN A 1 80 ? -14.970 6.548 -9.641 1.00 95.06 80 GLN A O 1
ATOM 602 N N . GLU A 1 81 ? -13.054 5.623 -8.909 1.00 96.75 81 GLU A N 1
ATOM 603 C CA . GLU A 1 81 ? -13.547 5.234 -7.594 1.00 96.75 81 GLU A CA 1
ATOM 604 C C . GLU A 1 81 ? -13.647 6.432 -6.645 1.00 96.75 81 GLU A C 1
ATOM 606 O O . GLU A 1 81 ? -14.635 6.595 -5.936 1.00 96.75 81 GLU A O 1
ATOM 611 N N . PHE A 1 82 ? -12.639 7.312 -6.648 1.00 97.00 82 PHE A N 1
ATOM 612 C CA . PHE A 1 82 ? -12.524 8.387 -5.657 1.00 97.00 82 PHE A CA 1
ATOM 613 C C . PHE A 1 82 ? -12.563 9.798 -6.253 1.00 97.00 82 PHE A C 1
ATOM 615 O O . PHE A 1 82 ? -12.363 10.778 -5.530 1.00 97.00 82 PHE A O 1
ATOM 622 N N . GLY A 1 83 ? -12.758 9.933 -7.568 1.00 96.38 83 GLY A N 1
ATOM 623 C CA . GLY A 1 83 ? -12.691 11.226 -8.254 1.00 96.38 83 GLY A CA 1
ATOM 624 C C . GLY A 1 83 ? -11.292 11.855 -8.248 1.00 96.38 83 GLY A C 1
ATOM 625 O O . GLY A 1 83 ? -11.153 13.049 -8.517 1.00 96.38 83 GLY A O 1
ATOM 626 N N . ARG A 1 84 ? -10.236 11.097 -7.914 1.00 97.12 84 ARG A N 1
ATOM 627 C CA . ARG A 1 84 ? -8.879 11.633 -7.745 1.00 97.12 84 ARG A CA 1
ATOM 628 C C . ARG A 1 84 ? -8.152 11.716 -9.088 1.00 97.12 84 ARG A C 1
ATOM 630 O O . ARG A 1 84 ? -7.867 10.698 -9.710 1.00 97.12 84 ARG A O 1
ATOM 637 N N . ASN A 1 85 ? -7.831 12.920 -9.563 1.00 95.94 85 ASN A N 1
ATOM 638 C CA . ASN A 1 85 ? -7.058 13.091 -10.800 1.00 95.94 85 ASN A CA 1
ATOM 639 C C . ASN A 1 85 ? -5.548 12.916 -10.541 1.00 95.94 85 ASN A C 1
ATOM 641 O O . ASN A 1 85 ? -4.897 13.844 -10.068 1.00 95.94 85 ASN A O 1
ATOM 645 N N . SER A 1 86 ? -4.986 11.748 -10.872 1.00 96.94 86 SER A N 1
ATOM 646 C CA . SER A 1 86 ? -3.591 11.365 -10.578 1.00 96.94 86 SER A CA 1
ATOM 647 C C . SER A 1 86 ? -3.260 11.305 -9.075 1.00 96.94 86 SER A C 1
ATOM 649 O O . SER A 1 86 ? -4.130 11.470 -8.216 1.00 96.94 86 SER A O 1
ATOM 651 N N . TYR A 1 87 ? -2.006 11.010 -8.728 1.00 97.19 87 TYR A N 1
ATOM 652 C CA . TYR A 1 87 ? -1.593 10.803 -7.339 1.00 97.19 87 TYR A CA 1
ATOM 653 C C . TYR A 1 87 ? -1.684 12.085 -6.510 1.00 97.19 87 TYR A C 1
ATOM 655 O O . TYR A 1 87 ? -1.893 11.992 -5.308 1.00 97.19 87 TYR A O 1
ATOM 663 N N . ASP A 1 88 ? -1.608 13.269 -7.127 1.00 97.00 88 ASP A N 1
ATOM 664 C CA . ASP A 1 88 ? -1.684 14.578 -6.464 1.00 97.00 88 ASP A CA 1
ATOM 665 C C . ASP A 1 88 ? -3.090 15.204 -6.455 1.00 97.00 88 ASP A C 1
ATOM 667 O O . ASP A 1 88 ? -3.291 16.277 -5.882 1.00 97.00 88 ASP A O 1
ATOM 671 N N . GLY A 1 89 ? -4.064 14.548 -7.092 1.00 96.62 89 GLY A N 1
ATOM 672 C CA . GLY A 1 89 ? -5.423 15.061 -7.262 1.00 96.62 89 GLY A CA 1
ATOM 673 C C . GLY A 1 89 ? -5.548 16.215 -8.264 1.00 96.62 89 GLY A C 1
ATOM 674 O O . GLY A 1 89 ? -6.636 16.776 -8.390 1.00 96.62 89 GLY A O 1
ATOM 675 N N . LYS A 1 90 ? -4.473 16.586 -8.971 1.00 96.00 90 LYS A N 1
ATOM 676 C CA . LYS A 1 90 ? -4.419 17.728 -9.902 1.00 96.00 90 LYS A CA 1
ATOM 677 C C . LYS A 1 90 ? -3.940 17.344 -11.303 1.00 96.00 90 LYS A C 1
ATOM 679 O O . LYS A 1 90 ? -3.732 18.227 -12.129 1.00 96.00 90 LYS A O 1
ATOM 684 N N . GLY A 1 91 ? -3.813 16.050 -11.588 1.00 95.50 91 GLY A N 1
ATOM 685 C CA . GLY A 1 91 ? -3.429 15.552 -12.905 1.00 95.50 91 GLY A CA 1
ATOM 686 C C . GLY A 1 91 ? -1.924 15.523 -13.142 1.00 95.50 91 GLY A C 1
ATOM 687 O O . GLY A 1 91 ? -1.507 15.651 -14.289 1.00 95.50 91 GLY A O 1
ATOM 688 N N . ALA A 1 92 ? -1.102 15.352 -12.100 1.00 95.94 92 ALA A N 1
ATOM 689 C CA . ALA A 1 92 ? 0.340 15.189 -12.278 1.00 95.94 92 ALA A CA 1
ATOM 690 C C . ALA A 1 92 ? 0.687 14.084 -13.289 1.00 95.94 92 ALA A C 1
ATOM 692 O O . ALA A 1 92 ? 0.113 12.990 -13.253 1.00 95.94 92 ALA A O 1
ATOM 693 N N . SER A 1 93 ? 1.674 14.358 -14.148 1.00 96.31 93 SER A N 1
ATOM 694 C CA . SER A 1 93 ? 2.314 13.330 -14.968 1.00 96.31 93 SER A CA 1
ATOM 695 C C . SER A 1 93 ? 3.033 12.319 -14.079 1.00 96.31 93 SER A C 1
ATOM 697 O O . SER A 1 93 ? 3.661 12.673 -13.081 1.00 96.31 93 SER A O 1
ATOM 699 N N . ILE A 1 94 ? 2.966 11.052 -14.465 1.00 97.12 94 ILE A N 1
ATOM 700 C CA . ILE A 1 94 ? 3.550 9.931 -13.745 1.00 97.12 94 ILE A CA 1
ATOM 701 C C . ILE A 1 94 ? 4.827 9.505 -14.454 1.00 97.12 94 ILE A C 1
ATOM 703 O O . ILE A 1 94 ? 4.802 9.112 -15.617 1.00 97.12 94 ILE A O 1
ATOM 707 N N . THR A 1 95 ? 5.944 9.539 -13.734 1.00 95.19 95 THR A N 1
ATOM 708 C CA . THR A 1 95 ? 7.220 9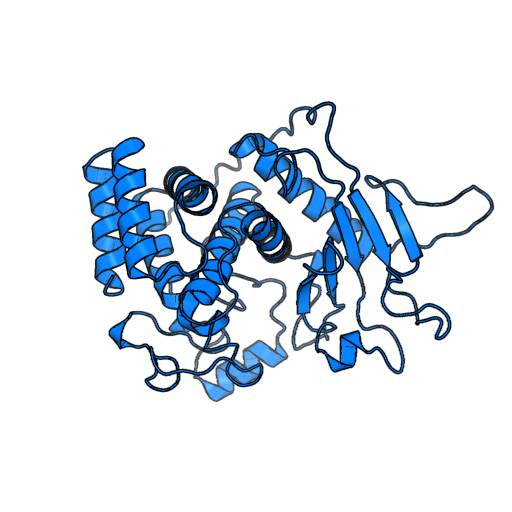.006 -14.217 1.00 95.19 95 THR A CA 1
ATOM 709 C C . THR A 1 95 ? 7.519 7.681 -13.534 1.00 95.19 95 THR A C 1
ATOM 711 O O . THR A 1 95 ? 7.470 7.602 -12.309 1.00 95.19 95 THR A O 1
ATOM 714 N N . ALA A 1 96 ? 7.878 6.658 -14.306 1.00 93.62 96 ALA A N 1
ATOM 715 C CA . ALA A 1 96 ? 8.373 5.394 -13.774 1.00 93.62 96 ALA A CA 1
ATOM 716 C C . ALA A 1 96 ? 9.678 4.966 -14.449 1.00 93.62 96 ALA A C 1
ATOM 718 O O . ALA A 1 96 ? 9.856 5.139 -15.655 1.00 93.62 96 ALA A O 1
ATOM 719 N N . VAL A 1 97 ? 10.577 4.376 -13.667 1.00 90.12 97 VAL A N 1
ATOM 720 C CA . VAL A 1 97 ? 11.836 3.785 -14.115 1.00 90.12 97 VAL A CA 1
ATOM 721 C C . VAL A 1 97 ? 11.792 2.294 -13.811 1.00 90.12 97 VAL A C 1
ATOM 723 O O . VAL A 1 97 ? 11.723 1.896 -12.650 1.00 90.12 97 VAL A O 1
ATOM 726 N N . VAL A 1 98 ? 11.841 1.465 -14.851 1.00 89.12 98 VAL A N 1
ATOM 727 C CA . VAL A 1 98 ? 11.885 0.002 -14.715 1.00 89.12 98 VAL A CA 1
ATOM 728 C C . VAL A 1 98 ? 13.303 -0.527 -14.905 1.00 89.12 98 VAL A C 1
ATOM 730 O O . VAL A 1 98 ? 14.180 0.166 -15.435 1.00 89.12 98 VAL A O 1
ATOM 733 N N . LYS A 1 99 ? 13.517 -1.787 -14.513 1.00 83.12 99 LYS A N 1
ATOM 734 C CA . LYS A 1 99 ? 14.808 -2.491 -14.571 1.00 83.12 99 LYS A CA 1
ATOM 735 C C . LYS A 1 99 ? 15.918 -1.828 -13.764 1.00 83.12 99 LYS A C 1
ATOM 737 O O . LYS A 1 99 ? 17.101 -1.919 -14.116 1.00 83.12 99 LYS A O 1
ATOM 742 N N . VAL A 1 100 ? 15.546 -1.167 -12.675 1.00 76.31 100 VAL A N 1
ATOM 743 C CA . VAL A 1 100 ? 16.513 -0.615 -11.729 1.00 76.31 100 VAL A CA 1
ATOM 744 C C . VAL A 1 100 ? 17.414 -1.759 -11.242 1.00 76.31 100 VAL A C 1
ATOM 746 O O . VAL A 1 100 ? 16.926 -2.809 -10.839 1.00 76.31 100 VAL A O 1
ATOM 749 N N . GLY A 1 101 ? 18.737 -1.593 -11.360 1.00 62.41 101 GLY A N 1
ATOM 750 C CA . GLY A 1 101 ? 19.718 -2.604 -10.933 1.00 62.41 101 GLY A CA 1
ATOM 751 C C . GLY A 1 101 ? 20.481 -3.348 -12.040 1.00 62.41 101 GLY A C 1
ATOM 752 O O . GLY A 1 101 ? 21.489 -3.985 -11.734 1.00 62.41 101 GLY A O 1
ATOM 753 N N . ARG A 1 102 ? 20.114 -3.228 -13.329 1.00 54.09 102 ARG A N 1
ATOM 754 C CA . ARG A 1 102 ? 20.924 -3.788 -14.436 1.00 54.09 102 ARG A CA 1
ATOM 755 C C . ARG A 1 102 ? 22.194 -2.955 -14.709 1.00 54.09 102 ARG A C 1
ATOM 757 O O . ARG A 1 102 ? 22.166 -1.992 -15.468 1.00 54.09 102 ARG A O 1
ATOM 764 N N . GLY A 1 103 ? 23.334 -3.351 -14.136 1.00 47.56 103 GLY A N 1
ATOM 765 C CA . GLY A 1 103 ? 24.668 -2.820 -14.475 1.00 47.56 103 GLY A CA 1
ATOM 766 C C . GLY A 1 103 ? 25.766 -3.222 -13.470 1.00 47.56 103 GLY A C 1
ATOM 767 O O . GLY A 1 103 ? 25.429 -3.564 -12.337 1.00 47.56 103 GLY A O 1
ATOM 768 N N . PRO A 1 104 ? 27.070 -3.192 -13.838 1.00 39.84 104 PRO A N 1
ATOM 769 C CA . PRO A 1 104 ? 28.151 -3.722 -12.992 1.00 39.84 104 PRO A CA 1
ATOM 770 C C . PRO A 1 104 ? 28.306 -3.026 -11.635 1.00 39.84 104 PRO A C 1
ATOM 772 O O . PRO A 1 104 ? 28.760 -3.655 -10.689 1.00 39.84 104 PRO A O 1
ATOM 775 N N . VAL A 1 105 ? 27.899 -1.761 -11.510 1.00 41.88 105 VAL A N 1
ATOM 776 C CA . VAL A 1 105 ? 27.854 -1.012 -10.247 1.00 41.88 105 VAL A CA 1
ATOM 777 C C . VAL A 1 105 ? 26.773 0.062 -10.397 1.00 41.88 105 VAL A C 1
ATOM 779 O O . VAL A 1 105 ? 26.936 0.990 -11.184 1.00 41.88 105 VAL A O 1
ATOM 782 N N . SER A 1 106 ? 25.650 -0.065 -9.690 1.00 42.78 106 SER A N 1
ATOM 783 C CA . SER A 1 106 ? 24.617 0.978 -9.610 1.00 42.78 106 SER A CA 1
ATOM 784 C C . SER A 1 106 ? 24.460 1.395 -8.153 1.00 42.78 106 SER A C 1
ATOM 786 O O . SER A 1 106 ? 24.278 0.531 -7.298 1.00 42.78 106 SER A O 1
ATOM 788 N N . LEU A 1 107 ? 24.490 2.702 -7.862 1.00 43.59 107 LEU A N 1
ATOM 789 C CA . LEU A 1 107 ? 24.189 3.238 -6.526 1.00 43.59 107 LEU A CA 1
ATOM 790 C C . LEU A 1 107 ? 22.819 2.742 -6.034 1.00 43.59 107 LEU A C 1
ATOM 792 O O . LEU A 1 107 ? 22.662 2.435 -4.862 1.00 43.59 107 LEU A O 1
ATOM 796 N N . LEU A 1 108 ? 21.860 2.555 -6.946 1.00 44.44 108 LEU A N 1
ATOM 797 C CA . LEU A 1 108 ? 20.532 2.023 -6.634 1.00 44.44 108 LEU A CA 1
ATOM 798 C C . LEU A 1 108 ? 20.570 0.531 -6.244 1.00 44.44 108 LEU A C 1
ATOM 800 O O . LEU A 1 108 ? 19.771 0.107 -5.421 1.00 44.44 108 LEU A O 1
ATOM 804 N N . ARG A 1 109 ? 21.534 -0.249 -6.761 1.00 45.72 109 ARG A N 1
ATOM 805 C CA . ARG A 1 109 ? 21.792 -1.637 -6.324 1.00 45.72 109 ARG A CA 1
ATOM 806 C C . ARG A 1 109 ? 22.466 -1.683 -4.950 1.00 45.72 109 ARG A C 1
ATOM 808 O O . ARG A 1 109 ? 22.123 -2.519 -4.130 1.00 45.72 109 ARG A O 1
ATOM 815 N N . VAL A 1 110 ? 23.380 -0.750 -4.669 1.00 41.47 110 VAL A N 1
ATOM 816 C CA . VAL A 1 110 ? 23.984 -0.589 -3.328 1.00 41.47 110 VAL A CA 1
ATOM 817 C C . VAL A 1 110 ? 22.929 -0.186 -2.284 1.00 41.47 110 VAL A C 1
ATOM 819 O O . VAL A 1 110 ? 23.070 -0.524 -1.114 1.00 41.47 110 VAL A O 1
ATOM 822 N N . LEU A 1 111 ? 21.849 0.476 -2.712 1.00 46.66 111 LEU A N 1
ATOM 823 C CA . LEU A 1 111 ? 20.682 0.811 -1.888 1.00 46.66 111 LEU A CA 1
ATOM 824 C C . LEU A 1 111 ? 19.600 -0.294 -1.854 1.00 46.66 111 LEU A C 1
ATOM 826 O O . LEU A 1 111 ? 18.540 -0.068 -1.279 1.00 46.66 111 LEU A O 1
ATOM 830 N N . GLY A 1 112 ? 19.838 -1.465 -2.465 1.00 51.81 112 GLY A N 1
ATOM 831 C CA . GLY A 1 112 ? 18.919 -2.615 -2.448 1.00 51.81 112 GLY A CA 1
ATOM 832 C C . GLY A 1 112 ? 17.653 -2.470 -3.305 1.00 51.81 112 GLY A C 1
ATOM 833 O O . GLY A 1 112 ? 16.711 -3.240 -3.139 1.00 51.81 112 GLY A O 1
ATOM 834 N N . LEU A 1 113 ? 17.601 -1.493 -4.218 1.00 56.81 113 LEU A N 1
ATOM 835 C CA . LEU A 1 113 ? 16.415 -1.208 -5.042 1.00 56.81 113 LEU A CA 1
ATOM 836 C C . LEU A 1 113 ? 16.263 -2.139 -6.256 1.00 56.81 113 LEU A C 1
ATOM 838 O O . LEU A 1 113 ? 15.279 -2.049 -6.981 1.00 56.81 113 LEU A O 1
ATOM 842 N N . ASP A 1 114 ? 17.230 -3.020 -6.514 1.00 59.97 114 ASP A N 1
ATOM 843 C CA . ASP A 1 114 ? 17.102 -4.080 -7.520 1.00 59.97 114 ASP A CA 1
ATOM 844 C C . ASP A 1 114 ? 16.122 -5.177 -7.077 1.00 59.97 114 ASP A C 1
ATOM 846 O O . ASP A 1 114 ? 15.439 -5.761 -7.919 1.00 59.97 114 ASP A O 1
ATOM 850 N N . GLN A 1 115 ? 16.004 -5.382 -5.764 1.00 65.06 115 GLN A N 1
ATOM 851 C CA . GLN A 1 115 ? 15.043 -6.259 -5.094 1.00 65.06 115 GLN A CA 1
ATOM 852 C C . GLN A 1 115 ? 13.878 -5.475 -4.476 1.00 65.06 115 GLN A C 1
ATOM 854 O O . GLN A 1 115 ? 13.341 -5.886 -3.450 1.00 65.06 115 GLN A O 1
ATOM 859 N N . ASN A 1 116 ? 13.501 -4.328 -5.049 1.00 74.88 116 ASN A N 1
ATOM 860 C CA . ASN A 1 116 ? 12.416 -3.533 -4.490 1.00 74.88 116 ASN A CA 1
ATOM 861 C C . ASN A 1 116 ? 11.594 -2.789 -5.550 1.00 74.88 116 ASN A C 1
ATOM 863 O O . ASN A 1 116 ? 12.053 -2.538 -6.669 1.00 74.88 116 ASN A O 1
ATOM 867 N N . ALA A 1 117 ? 10.387 -2.397 -5.157 1.00 78.88 117 ALA A N 1
ATOM 868 C CA . ALA A 1 117 ? 9.645 -1.308 -5.771 1.00 78.88 117 ALA A CA 1
ATOM 869 C C . ALA A 1 117 ? 9.665 -0.114 -4.805 1.00 78.88 117 ALA A C 1
ATOM 871 O O . ALA A 1 117 ? 9.847 -0.298 -3.604 1.00 78.88 117 ALA A O 1
ATOM 872 N N . ALA A 1 118 ? 9.608 1.109 -5.326 1.00 86.69 118 ALA A N 1
ATOM 873 C CA . ALA A 1 118 ? 9.601 2.294 -4.477 1.00 86.69 118 ALA A CA 1
ATOM 874 C C . ALA A 1 118 ? 8.972 3.503 -5.169 1.00 86.69 118 ALA A C 1
ATOM 876 O O . ALA A 1 118 ? 9.265 3.804 -6.331 1.00 86.69 118 ALA A O 1
ATOM 877 N N . TRP A 1 119 ? 8.223 4.287 -4.408 1.00 89.00 119 TRP A N 1
ATOM 878 C CA . TRP A 1 119 ? 8.014 5.703 -4.677 1.00 89.00 119 TRP A CA 1
ATOM 879 C C . TRP A 1 119 ? 9.220 6.538 -4.200 1.00 89.00 119 TRP A C 1
ATOM 881 O O . TRP A 1 119 ? 9.478 6.684 -3.005 1.00 89.00 119 TRP A O 1
ATOM 891 N N . ASP A 1 120 ? 9.975 7.117 -5.141 1.00 85.75 120 ASP A N 1
ATOM 892 C CA . ASP A 1 120 ? 11.068 8.055 -4.856 1.00 85.75 120 ASP A CA 1
ATOM 893 C C . ASP A 1 120 ? 10.510 9.477 -4.718 1.00 85.75 120 ASP A C 1
ATOM 895 O O . ASP A 1 120 ? 10.369 10.202 -5.706 1.00 85.75 120 ASP A O 1
ATOM 899 N N . THR A 1 121 ? 10.233 9.890 -3.480 1.00 84.06 121 THR A N 1
ATOM 900 C CA . THR A 1 121 ? 9.761 11.242 -3.135 1.00 84.06 121 THR A CA 1
ATOM 901 C C . THR A 1 121 ? 10.670 12.352 -3.673 1.00 84.06 121 THR A C 1
ATOM 903 O O . THR A 1 121 ? 10.183 13.391 -4.121 1.00 84.06 121 THR A O 1
ATOM 906 N N . SER A 1 122 ? 11.997 12.164 -3.669 1.00 81.75 122 SER A N 1
ATOM 907 C CA . SER A 1 122 ? 12.919 13.212 -4.124 1.00 81.75 122 SER A CA 1
ATOM 908 C C . SER A 1 122 ? 12.887 13.373 -5.642 1.00 81.75 122 SER A C 1
ATOM 910 O O . SER A 1 122 ? 13.010 14.492 -6.140 1.00 81.75 122 SER A O 1
ATOM 912 N N . GLY A 1 123 ? 12.764 12.262 -6.370 1.00 78.94 123 GLY A N 1
ATOM 913 C CA . GLY A 1 123 ? 12.684 12.235 -7.829 1.00 78.94 123 GLY A CA 1
ATOM 914 C C . GLY A 1 123 ? 11.266 12.347 -8.395 1.00 78.94 123 GLY A C 1
ATOM 915 O O . GLY A 1 123 ? 11.129 12.494 -9.608 1.00 78.94 123 GLY A O 1
ATOM 916 N N . LYS A 1 124 ? 10.231 12.263 -7.545 1.00 89.19 124 LYS A N 1
ATOM 917 C CA . LYS A 1 124 ? 8.807 12.148 -7.912 1.00 89.19 124 LYS A CA 1
ATOM 918 C C . LYS A 1 124 ? 8.569 11.100 -8.999 1.00 89.19 124 LYS A C 1
ATOM 920 O O . LYS A 1 124 ? 7.986 11.380 -10.049 1.00 89.19 124 LYS A O 1
ATOM 925 N N . ARG A 1 125 ? 9.089 9.898 -8.764 1.00 90.94 125 ARG A N 1
ATOM 926 C CA . ARG A 1 125 ? 9.074 8.803 -9.737 1.00 90.94 125 ARG A CA 1
ATOM 927 C C . ARG A 1 125 ? 8.903 7.455 -9.058 1.00 90.94 125 ARG A C 1
ATOM 929 O O . ARG A 1 125 ? 9.397 7.238 -7.957 1.00 90.94 125 ARG A O 1
ATOM 936 N N . PHE A 1 126 ? 8.264 6.537 -9.765 1.00 92.69 126 PHE A N 1
ATOM 937 C CA . PHE A 1 126 ? 8.198 5.135 -9.382 1.00 92.69 126 PHE A CA 1
ATOM 938 C C . PHE A 1 126 ? 9.455 4.411 -9.856 1.00 92.69 126 PHE A C 1
ATOM 940 O O . PHE A 1 126 ? 9.891 4.594 -10.993 1.00 92.69 126 PHE A O 1
ATOM 947 N N . LEU A 1 127 ? 10.045 3.595 -8.998 1.00 89.19 127 LEU A N 1
ATOM 948 C CA . LEU A 1 127 ? 11.215 2.781 -9.288 1.00 89.19 127 LEU A CA 1
ATOM 949 C C . LEU A 1 127 ? 10.818 1.312 -9.169 1.00 89.19 127 LEU A C 1
ATOM 951 O O . LEU A 1 127 ? 10.285 0.902 -8.145 1.00 89.19 127 LEU A O 1
ATOM 955 N N . PHE A 1 128 ? 11.097 0.522 -10.204 1.00 88.50 128 PHE A N 1
ATOM 956 C CA . PHE A 1 128 ? 10.849 -0.917 -10.203 1.00 88.50 128 PHE A CA 1
ATOM 957 C C . PHE A 1 128 ? 12.141 -1.668 -10.518 1.00 88.50 128 PHE A C 1
ATOM 959 O O . PHE A 1 128 ? 12.682 -1.580 -11.632 1.00 88.50 128 PHE A O 1
ATOM 966 N N . GLY A 1 129 ? 12.635 -2.396 -9.518 1.00 82.12 129 GLY A N 1
ATOM 967 C CA . GLY A 1 129 ? 13.745 -3.325 -9.653 1.00 82.12 129 GLY A CA 1
ATOM 968 C C . GLY A 1 129 ? 13.417 -4.488 -10.585 1.00 82.12 129 GLY A C 1
ATOM 969 O O . GLY A 1 129 ? 12.258 -4.761 -10.902 1.00 82.12 129 GLY A O 1
ATOM 970 N N . THR A 1 130 ? 14.451 -5.185 -11.054 1.00 76.12 130 THR A N 1
ATOM 971 C CA . THR A 1 130 ? 14.252 -6.415 -11.839 1.00 76.12 130 THR A CA 1
ATOM 972 C C . THR A 1 130 ? 13.832 -7.607 -10.988 1.00 76.12 130 THR A C 1
ATOM 974 O O . THR A 1 130 ? 13.360 -8.597 -11.547 1.00 76.12 130 THR A O 1
ATOM 977 N N . GLY A 1 131 ? 14.054 -7.541 -9.674 1.00 72.75 131 GLY A N 1
ATOM 978 C CA . GLY A 1 131 ? 14.064 -8.721 -8.827 1.00 72.75 131 GLY A CA 1
ATOM 979 C C . GLY A 1 131 ? 15.243 -9.648 -9.145 1.00 72.75 131 GLY A C 1
ATOM 980 O O . GLY A 1 131 ? 16.078 -9.374 -10.016 1.00 72.75 131 GLY A O 1
ATOM 981 N N . GLU A 1 132 ? 15.328 -10.750 -8.410 1.00 76.56 132 GLU A N 1
ATOM 982 C CA . GLU A 1 132 ? 16.234 -11.878 -8.616 1.00 76.56 132 GLU A CA 1
ATOM 983 C C . GLU A 1 132 ? 15.403 -13.159 -8.554 1.00 76.56 132 GLU A C 1
ATOM 985 O O . GLU A 1 132 ? 14.643 -13.400 -7.615 1.00 76.56 132 GLU A O 1
ATOM 990 N N . ALA A 1 133 ? 15.532 -13.982 -9.596 1.00 72.88 133 ALA A N 1
ATOM 991 C CA . ALA A 1 133 ? 14.804 -15.239 -9.680 1.00 72.88 133 ALA A CA 1
ATOM 992 C C . ALA A 1 133 ? 15.081 -16.090 -8.432 1.00 72.88 133 ALA A C 1
ATOM 994 O O . ALA A 1 133 ? 16.235 -16.315 -8.076 1.00 72.88 133 ALA A O 1
ATOM 995 N N . GLY A 1 134 ? 14.012 -16.550 -7.783 1.00 73.56 134 GLY A N 1
ATOM 996 C CA . GLY A 1 134 ? 14.084 -17.327 -6.546 1.00 73.56 134 GLY A CA 1
ATOM 997 C C . GLY A 1 134 ? 13.873 -16.499 -5.275 1.00 73.56 134 GLY A C 1
ATOM 998 O O . GLY A 1 134 ? 13.276 -17.011 -4.330 1.00 73.56 134 GLY A O 1
ATOM 999 N N . THR A 1 135 ? 14.243 -15.215 -5.235 1.00 81.00 135 THR A N 1
ATOM 1000 C CA . THR A 1 135 ? 14.035 -14.352 -4.055 1.00 81.00 135 THR A CA 1
ATOM 1001 C C . THR A 1 135 ? 12.802 -13.466 -4.206 1.00 81.00 135 THR A C 1
ATOM 1003 O O . THR A 1 135 ? 11.768 -13.766 -3.607 1.00 81.00 135 THR A O 1
ATOM 1006 N N . LEU A 1 136 ? 12.891 -12.410 -5.015 1.00 82.69 136 LEU A N 1
ATOM 1007 C CA . LEU A 1 136 ? 11.777 -11.545 -5.393 1.00 82.69 136 LEU A CA 1
ATOM 1008 C C . LEU A 1 136 ? 11.713 -11.469 -6.915 1.00 82.69 136 LEU A C 1
ATOM 1010 O O . LEU A 1 136 ? 12.680 -11.111 -7.576 1.00 82.69 136 LEU A O 1
ATOM 1014 N N . ASN A 1 137 ? 10.571 -11.839 -7.474 1.00 84.44 137 ASN A N 1
ATOM 1015 C CA . ASN A 1 137 ? 10.300 -11.828 -8.901 1.00 84.44 137 ASN A CA 1
ATOM 1016 C C . ASN A 1 137 ? 9.967 -10.405 -9.390 1.00 84.44 137 ASN A C 1
ATOM 1018 O O . ASN A 1 137 ? 10.111 -9.410 -8.684 1.00 84.44 137 ASN A O 1
ATOM 1022 N N . ASN A 1 138 ? 9.510 -10.306 -10.636 1.00 81.75 138 ASN A N 1
ATOM 1023 C CA . ASN A 1 138 ? 9.223 -9.040 -11.298 1.00 81.75 138 ASN A CA 1
ATOM 1024 C C . ASN A 1 138 ? 8.083 -8.251 -10.622 1.00 81.75 138 ASN A C 1
ATOM 1026 O O . ASN A 1 138 ? 6.927 -8.670 -10.650 1.00 81.75 138 ASN A O 1
ATOM 1030 N N . PHE A 1 139 ? 8.403 -7.059 -10.117 1.00 86.94 139 PHE A N 1
ATOM 1031 C CA . PHE A 1 139 ? 7.456 -6.144 -9.473 1.00 86.94 139 PHE A CA 1
ATOM 1032 C C . PHE A 1 139 ? 6.464 -5.498 -10.450 1.00 86.94 139 PHE A C 1
ATOM 1034 O O . PHE A 1 139 ? 5.343 -5.175 -10.074 1.00 86.94 139 PHE A O 1
ATOM 1041 N N . THR A 1 140 ? 6.838 -5.320 -11.723 1.00 88.56 140 THR A N 1
ATOM 1042 C CA . THR A 1 140 ? 5.996 -4.604 -12.701 1.00 88.56 140 THR A CA 1
ATOM 1043 C C . THR A 1 140 ? 4.734 -5.375 -13.095 1.00 88.56 140 THR A C 1
ATOM 1045 O O . THR A 1 140 ? 3.776 -4.783 -13.594 1.00 88.56 140 THR A O 1
ATOM 1048 N N . GLY A 1 141 ? 4.716 -6.691 -12.861 1.00 88.81 141 GLY A N 1
ATOM 1049 C CA . GLY A 1 141 ? 3.554 -7.551 -13.084 1.00 88.81 141 GLY A CA 1
ATOM 1050 C C . GLY A 1 141 ? 2.563 -7.597 -11.917 1.00 88.81 141 GLY A C 1
ATOM 1051 O O . GLY A 1 141 ? 1.441 -8.054 -12.121 1.00 88.81 141 GLY A O 1
ATOM 1052 N N . ALA A 1 142 ? 2.949 -7.121 -10.731 1.00 92.12 142 ALA A N 1
ATOM 1053 C CA . ALA A 1 142 ? 2.155 -7.208 -9.509 1.00 92.12 142 ALA A CA 1
ATOM 1054 C C . ALA A 1 142 ? 1.299 -5.944 -9.325 1.00 92.12 142 ALA A C 1
ATOM 1056 O O . ALA A 1 142 ? 1.816 -4.854 -9.069 1.00 92.12 142 ALA A O 1
ATOM 1057 N N . VAL A 1 143 ? -0.017 -6.074 -9.530 1.00 95.38 143 VAL A N 1
ATOM 1058 C CA . VAL A 1 143 ? -0.952 -4.934 -9.498 1.00 95.38 143 VAL A CA 1
ATOM 1059 C C . VAL A 1 143 ? -1.046 -4.332 -8.102 1.00 95.38 143 VAL A C 1
ATOM 1061 O O . VAL A 1 143 ? -1.015 -3.111 -7.977 1.00 95.38 143 VAL A O 1
ATOM 1064 N N . ASP A 1 144 ? -1.119 -5.169 -7.073 1.00 95.56 144 ASP A N 1
ATOM 1065 C CA . ASP A 1 144 ? -1.112 -4.756 -5.673 1.00 95.56 144 ASP A CA 1
ATOM 1066 C C . ASP A 1 144 ? 0.153 -3.983 -5.287 1.00 95.56 144 ASP A C 1
ATOM 1068 O O . ASP A 1 144 ? 0.046 -2.944 -4.644 1.00 95.56 144 ASP A O 1
ATOM 1072 N N . VAL A 1 145 ? 1.334 -4.417 -5.735 1.00 95.19 145 VAL A N 1
ATOM 1073 C CA . VAL A 1 145 ? 2.601 -3.716 -5.482 1.00 95.19 145 VAL A CA 1
ATOM 1074 C C . VAL A 1 145 ? 2.631 -2.366 -6.194 1.00 95.19 145 VAL A C 1
ATOM 1076 O O . VAL A 1 145 ? 2.994 -1.362 -5.593 1.00 95.19 145 VAL A O 1
ATOM 1079 N N . ILE A 1 146 ? 2.200 -2.288 -7.456 1.00 96.38 146 ILE A N 1
ATOM 1080 C CA . ILE A 1 146 ? 2.126 -0.996 -8.161 1.00 96.38 146 ILE A CA 1
ATOM 1081 C C . ILE A 1 146 ? 1.121 -0.059 -7.483 1.00 96.38 146 ILE A C 1
ATOM 1083 O O . ILE A 1 146 ? 1.387 1.136 -7.344 1.00 96.38 146 ILE A O 1
ATOM 1087 N N . ALA A 1 147 ? -0.023 -0.585 -7.050 1.00 98.12 147 ALA A N 1
ATOM 1088 C CA . ALA A 1 147 ? -1.025 0.170 -6.312 1.00 98.12 147 ALA A CA 1
ATOM 1089 C C . ALA A 1 147 ? -0.516 0.627 -4.935 1.00 98.12 147 ALA A C 1
ATOM 1091 O O . ALA A 1 147 ? -0.779 1.766 -4.547 1.00 98.12 147 ALA A O 1
ATOM 1092 N N . HIS A 1 148 ? 0.253 -0.207 -4.236 1.00 98.12 148 HIS A N 1
ATOM 1093 C CA . HIS A 1 148 ? 0.931 0.127 -2.985 1.00 98.12 148 HIS A CA 1
ATOM 1094 C C . HIS A 1 148 ? 1.885 1.315 -3.190 1.00 98.12 148 HIS A C 1
ATOM 1096 O O . HIS A 1 148 ? 1.704 2.360 -2.560 1.00 98.12 148 HIS A O 1
ATOM 1102 N N . GLU A 1 149 ? 2.792 1.242 -4.170 1.00 97.38 149 GLU A N 1
ATOM 1103 C CA . GLU A 1 149 ? 3.711 2.352 -4.463 1.00 97.38 149 GLU A CA 1
ATOM 1104 C C . GLU A 1 149 ? 2.977 3.631 -4.873 1.00 97.38 149 GLU A C 1
ATOM 1106 O O . GLU A 1 149 ? 3.300 4.730 -4.417 1.00 97.38 149 GLU A O 1
ATOM 1111 N N . TYR A 1 150 ? 1.947 3.514 -5.714 1.00 98.62 150 TYR A N 1
ATOM 1112 C CA . TYR A 1 150 ? 1.120 4.656 -6.102 1.00 98.62 150 TYR A CA 1
ATOM 1113 C C . TYR A 1 150 ? 0.450 5.312 -4.892 1.00 98.62 150 TYR A C 1
ATOM 1115 O O . TYR A 1 150 ? 0.324 6.537 -4.824 1.00 98.62 150 TYR A O 1
ATOM 1123 N N . THR A 1 151 ? 0.044 4.510 -3.913 1.00 98.69 151 THR A N 1
ATOM 1124 C CA . THR A 1 151 ? -0.592 5.003 -2.695 1.00 98.69 151 THR A CA 1
ATOM 1125 C C . THR A 1 151 ? 0.390 5.791 -1.830 1.00 98.69 151 THR A C 1
ATOM 1127 O O . THR A 1 151 ? -0.004 6.823 -1.290 1.00 98.69 151 THR A O 1
ATOM 1130 N N . HIS A 1 152 ? 1.682 5.445 -1.790 1.00 98.25 152 HIS A N 1
ATOM 1131 C CA . HIS A 1 152 ? 2.688 6.311 -1.158 1.00 98.25 152 HIS A CA 1
ATOM 1132 C C . HIS A 1 152 ? 2.730 7.720 -1.768 1.00 98.25 152 HIS A C 1
ATOM 1134 O O . HIS A 1 152 ? 2.784 8.711 -1.034 1.00 98.25 152 HIS A O 1
ATOM 1140 N N . ALA A 1 153 ? 2.610 7.840 -3.094 1.00 98.25 153 ALA A N 1
ATOM 1141 C CA . ALA A 1 153 ? 2.530 9.142 -3.763 1.00 98.25 153 ALA A CA 1
ATOM 1142 C C . ALA A 1 153 ? 1.245 9.919 -3.392 1.00 98.25 153 ALA A C 1
ATOM 1144 O O . ALA A 1 153 ? 1.251 11.151 -3.269 1.00 98.25 153 ALA A O 1
ATOM 1145 N N . VAL A 1 154 ? 0.134 9.211 -3.153 1.00 98.69 154 VAL A N 1
ATOM 1146 C CA . VAL A 1 154 ? -1.105 9.807 -2.625 1.00 98.69 154 VAL A CA 1
ATOM 1147 C C . VAL A 1 154 ? -0.911 10.300 -1.188 1.00 98.69 154 VAL A C 1
ATOM 1149 O O . VAL A 1 154 ? -1.304 11.426 -0.873 1.00 98.69 154 VAL A O 1
ATOM 1152 N N . ILE A 1 155 ? -0.265 9.514 -0.326 1.00 98.44 155 ILE A N 1
ATOM 1153 C CA . ILE A 1 155 ? 0.028 9.885 1.068 1.00 98.44 155 ILE A CA 1
ATOM 1154 C C . ILE A 1 155 ? 0.908 11.138 1.118 1.00 98.44 155 ILE A C 1
ATOM 1156 O O . ILE A 1 155 ? 0.603 12.070 1.864 1.00 98.44 155 ILE A O 1
ATOM 1160 N N . GLU A 1 156 ? 1.949 11.223 0.281 1.00 97.12 156 GLU A N 1
ATOM 1161 C CA . GLU A 1 156 ? 2.844 12.392 0.214 1.00 97.12 156 GLU A CA 1
ATOM 1162 C C . GLU A 1 156 ? 2.088 13.694 -0.102 1.00 97.12 156 GLU A C 1
ATOM 1164 O O . GLU A 1 156 ? 2.412 14.775 0.399 1.00 97.12 156 GLU A O 1
ATOM 1169 N N . THR A 1 157 ? 1.046 13.611 -0.925 1.00 97.50 157 THR A N 1
ATOM 1170 C CA . THR A 1 157 ? 0.257 14.780 -1.333 1.00 97.50 157 THR A CA 1
ATOM 1171 C C . THR A 1 157 ? -0.942 15.048 -0.422 1.00 97.50 157 THR A C 1
ATOM 1173 O O . THR A 1 157 ? -1.667 16.018 -0.649 1.00 97.50 157 THR A O 1
ATOM 1176 N N . THR A 1 158 ? -1.134 14.238 0.625 1.00 98.19 158 THR A N 1
ATOM 1177 C CA . THR A 1 158 ? -2.262 14.331 1.561 1.00 98.19 158 THR A CA 1
ATOM 1178 C C . THR A 1 158 ? -1.801 14.354 3.025 1.00 98.19 158 THR A C 1
ATOM 1180 O O . THR A 1 158 ? -1.311 15.391 3.476 1.00 98.19 158 THR A O 1
ATOM 1183 N N . SER A 1 159 ? -1.940 13.249 3.766 1.00 97.94 159 SER A N 1
ATOM 1184 C CA . SER A 1 159 ? -1.630 13.148 5.204 1.00 97.94 159 SER A CA 1
ATOM 1185 C C . SER A 1 159 ? -0.149 13.306 5.532 1.00 97.94 159 SER A C 1
ATOM 1187 O O . SER A 1 159 ? 0.184 13.702 6.650 1.00 97.94 159 SER A O 1
ATOM 1189 N N . LYS A 1 160 ? 0.745 13.045 4.568 1.00 98.00 160 LYS A N 1
ATOM 1190 C CA . LYS A 1 160 ? 2.202 13.194 4.719 1.00 98.00 160 LYS A CA 1
ATOM 1191 C C . LYS A 1 160 ? 2.751 12.419 5.914 1.00 98.00 160 LYS A C 1
ATOM 1193 O O . LYS A 1 160 ? 3.608 12.934 6.627 1.00 98.00 160 LYS A O 1
ATOM 1198 N N . LEU A 1 161 ? 2.231 11.212 6.143 1.00 98.31 161 LEU A N 1
ATOM 1199 C CA . LEU A 1 161 ? 2.619 10.372 7.273 1.00 98.31 161 LEU A CA 1
ATOM 1200 C C . LEU A 1 161 ? 4.143 10.212 7.347 1.00 98.31 161 LEU A C 1
ATOM 1202 O O . LEU A 1 161 ? 4.780 9.809 6.369 1.00 98.31 161 LEU A O 1
ATOM 1206 N N . ASP A 1 162 ? 4.716 10.526 8.509 1.00 96.38 162 ASP A N 1
ATOM 1207 C CA . ASP A 1 162 ? 6.151 10.430 8.758 1.00 96.38 162 ASP A CA 1
ATOM 1208 C C . ASP A 1 162 ? 6.592 8.969 8.585 1.00 96.38 162 ASP A C 1
ATOM 1210 O O . ASP A 1 162 ? 5.988 8.067 9.157 1.00 96.38 162 ASP A O 1
ATOM 1214 N N . ALA A 1 163 ? 7.671 8.721 7.839 1.00 92.25 163 ALA A N 1
ATOM 1215 C CA . ALA A 1 163 ? 8.139 7.374 7.492 1.00 92.25 163 ALA A CA 1
ATOM 1216 C C . ALA A 1 163 ? 8.919 6.671 8.628 1.00 92.25 163 ALA A C 1
ATOM 1218 O O . ALA A 1 163 ? 9.991 6.120 8.389 1.00 92.25 163 ALA A O 1
ATOM 1219 N N . ASN A 1 164 ? 8.449 6.748 9.874 1.00 95.31 164 ASN A N 1
ATOM 1220 C CA . ASN A 1 164 ? 9.036 6.055 11.024 1.00 95.31 164 ASN A CA 1
ATOM 1221 C C . ASN A 1 164 ? 7.977 5.670 12.069 1.00 95.31 164 ASN A C 1
ATOM 1223 O O . ASN A 1 164 ? 6.906 6.269 12.124 1.00 95.31 164 ASN A O 1
ATOM 1227 N N . GLY A 1 165 ? 8.280 4.671 12.900 1.00 96.12 165 GLY A N 1
ATOM 1228 C CA . GLY A 1 165 ? 7.418 4.235 14.000 1.00 96.12 165 GLY A CA 1
ATOM 1229 C C . GLY A 1 165 ? 5.986 3.923 13.553 1.00 96.12 165 GLY A C 1
ATOM 1230 O O . GLY A 1 165 ? 5.764 3.375 12.475 1.00 96.12 165 GLY A O 1
ATOM 1231 N N . GLN A 1 166 ? 4.999 4.292 14.377 1.00 98.12 166 GLN A N 1
ATOM 1232 C CA . GLN A 1 166 ? 3.589 4.019 14.072 1.00 98.12 166 GLN A CA 1
ATOM 1233 C C . GLN A 1 166 ? 3.061 4.823 12.879 1.00 98.12 166 GLN A C 1
ATOM 1235 O O . GLN A 1 166 ? 2.271 4.284 12.114 1.00 98.12 166 GLN A O 1
ATOM 1240 N N . SER A 1 167 ? 3.498 6.069 12.670 1.00 98.25 167 SER A N 1
ATOM 1241 C CA . SER A 1 167 ? 3.074 6.844 11.494 1.00 98.25 167 SER A CA 1
ATOM 1242 C C . SER A 1 167 ? 3.598 6.221 10.202 1.00 98.25 167 SER A C 1
ATOM 1244 O O . SER A 1 167 ? 2.871 6.153 9.215 1.00 98.25 167 SER A O 1
ATOM 1246 N N . GLY A 1 168 ? 4.823 5.692 10.222 1.00 97.56 168 GLY A N 1
ATOM 1247 C CA . GLY A 1 168 ? 5.402 4.990 9.081 1.00 97.56 168 GLY A CA 1
ATOM 1248 C C . GLY A 1 168 ? 4.709 3.655 8.846 1.00 97.56 168 GLY A C 1
ATOM 1249 O O . GLY A 1 168 ? 4.391 3.316 7.716 1.00 97.56 168 GLY A O 1
ATOM 1250 N N . ALA A 1 169 ? 4.367 2.943 9.917 1.00 98.31 169 ALA A N 1
ATOM 1251 C CA . ALA A 1 169 ? 3.554 1.740 9.821 1.00 98.31 169 ALA A CA 1
ATOM 1252 C C . ALA A 1 169 ? 2.130 2.012 9.307 1.00 98.31 169 ALA A C 1
ATOM 1254 O O . ALA A 1 169 ? 1.570 1.181 8.601 1.00 98.31 169 ALA A O 1
ATOM 1255 N N . LEU A 1 170 ? 1.542 3.175 9.614 1.00 98.81 170 LEU A N 1
ATOM 1256 C CA . LEU A 1 170 ? 0.283 3.615 9.007 1.00 98.81 170 LEU A CA 1
ATOM 1257 C C . LEU A 1 170 ? 0.449 3.946 7.523 1.00 98.81 170 LEU A C 1
ATOM 1259 O O . LEU A 1 170 ? -0.460 3.668 6.749 1.00 98.81 170 LEU A O 1
ATOM 1263 N N . ASN A 1 171 ? 1.594 4.512 7.132 1.00 98.44 171 ASN A N 1
ATOM 1264 C CA . ASN A 1 171 ? 1.931 4.798 5.739 1.00 98.44 171 ASN A CA 1
ATOM 1265 C C . ASN A 1 171 ? 1.964 3.494 4.911 1.00 98.44 171 ASN A C 1
ATOM 1267 O O . ASN A 1 171 ? 1.227 3.367 3.937 1.00 98.44 171 ASN A O 1
ATOM 1271 N N . GLU A 1 172 ? 2.699 2.486 5.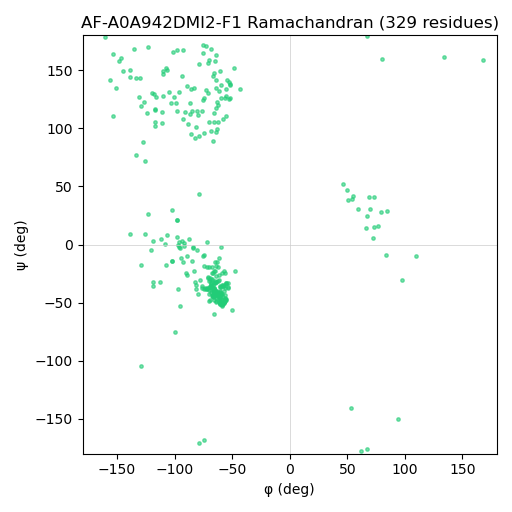387 1.00 98.50 172 GLU A N 1
ATOM 1272 C CA . GLU A 1 172 ? 2.725 1.130 4.815 1.00 98.50 172 GLU A CA 1
ATOM 1273 C C . GLU A 1 172 ? 1.349 0.450 4.826 1.00 98.50 172 GLU A C 1
ATOM 1275 O O . GLU A 1 172 ? 0.935 -0.186 3.860 1.00 98.50 172 GLU A O 1
ATOM 1280 N N . HIS A 1 173 ? 0.613 0.582 5.931 1.00 98.62 173 HIS A N 1
ATOM 1281 C CA . HIS A 1 173 ? -0.709 -0.013 6.089 1.00 98.62 173 HIS A CA 1
ATOM 1282 C C . HIS A 1 173 ? -1.710 0.499 5.052 1.00 98.62 173 HIS A C 1
ATOM 1284 O O . HIS A 1 173 ? -2.385 -0.298 4.406 1.00 98.62 173 HIS A O 1
ATOM 1290 N N . VAL A 1 174 ? -1.841 1.819 4.887 1.00 98.62 174 VAL A N 1
ATOM 1291 C CA . VAL A 1 174 ? -2.813 2.347 3.921 1.00 98.62 174 VAL A CA 1
ATOM 1292 C C . VAL A 1 174 ? -2.379 2.036 2.486 1.00 98.62 174 VAL A C 1
ATOM 1294 O O . VAL A 1 174 ? -3.240 1.786 1.645 1.00 98.62 174 VAL A O 1
ATOM 1297 N N . ALA A 1 175 ? -1.070 1.951 2.221 1.00 98.62 175 ALA A N 1
ATOM 1298 C CA . ALA A 1 175 ? -0.548 1.457 0.952 1.00 98.62 175 ALA A CA 1
ATOM 1299 C C . ALA A 1 175 ? -0.939 -0.011 0.689 1.00 98.62 175 ALA A C 1
ATOM 1301 O O . ALA A 1 175 ? -1.410 -0.316 -0.405 1.00 98.62 175 ALA A O 1
ATOM 1302 N N . ASP A 1 176 ? -0.868 -0.898 1.687 1.00 98.62 176 ASP A N 1
ATOM 1303 C CA . ASP A 1 176 ? -1.381 -2.275 1.587 1.00 98.62 176 ASP A CA 1
ATOM 1304 C C . ASP A 1 176 ? -2.904 -2.323 1.368 1.00 98.62 176 ASP A C 1
ATOM 1306 O O . ASP A 1 176 ? -3.380 -3.069 0.512 1.00 98.62 176 ASP A O 1
ATOM 1310 N N . VAL A 1 177 ? -3.681 -1.503 2.090 1.00 98.69 177 VAL A N 1
ATOM 1311 C CA . VAL A 1 177 ? -5.149 -1.431 1.946 1.00 98.69 177 VAL A CA 1
ATOM 1312 C C . VAL A 1 177 ? -5.552 -1.097 0.514 1.00 98.69 177 VAL A C 1
ATOM 1314 O O . VAL A 1 177 ? -6.399 -1.787 -0.050 1.00 98.69 177 VAL A O 1
ATOM 1317 N N . PHE A 1 178 ? -4.961 -0.065 -0.090 1.00 98.62 178 PHE A N 1
ATOM 1318 C CA . PHE A 1 178 ? -5.298 0.313 -1.464 1.00 98.62 178 PHE A CA 1
ATOM 1319 C C . PHE A 1 178 ? -4.638 -0.587 -2.505 1.00 98.62 178 PHE A C 1
ATOM 1321 O O . PHE A 1 178 ? -5.254 -0.844 -3.540 1.00 98.62 178 PHE A O 1
ATOM 1328 N N . GLY A 1 179 ? -3.454 -1.130 -2.210 1.00 97.69 179 GLY A N 1
ATOM 1329 C CA . GLY A 1 179 ? -2.837 -2.204 -2.982 1.00 97.69 179 GLY A CA 1
ATOM 1330 C C . GLY A 1 179 ? -3.814 -3.350 -3.209 1.00 97.69 179 GLY A C 1
ATOM 1331 O O . GLY A 1 179 ? -4.162 -3.691 -4.344 1.00 97.69 179 GLY A O 1
ATOM 1332 N N . GLN A 1 180 ? -4.344 -3.874 -2.108 1.00 97.00 180 GLN A N 1
ATOM 1333 C CA . GLN A 1 180 ? -5.243 -5.010 -2.160 1.00 97.00 180 GLN A CA 1
ATOM 1334 C C . GLN A 1 180 ? -6.656 -4.643 -2.628 1.00 97.00 180 GLN A C 1
ATOM 1336 O O . GLN A 1 180 ? -7.259 -5.384 -3.403 1.00 97.00 180 GLN A O 1
ATOM 1341 N N . TYR A 1 181 ? -7.185 -3.477 -2.245 1.00 97.69 181 TYR A N 1
ATOM 1342 C CA . TYR A 1 181 ? -8.494 -3.046 -2.735 1.00 97.69 181 TYR A CA 1
ATOM 1343 C C . TYR A 1 181 ? -8.535 -3.008 -4.268 1.00 97.69 181 TYR A C 1
ATOM 1345 O O . TYR A 1 181 ? -9.430 -3.583 -4.890 1.00 97.69 181 TYR A O 1
ATOM 1353 N N . ILE A 1 182 ? -7.525 -2.392 -4.889 1.00 97.38 182 ILE A N 1
ATOM 1354 C CA . ILE A 1 182 ? -7.437 -2.278 -6.347 1.00 97.38 182 ILE A CA 1
ATOM 1355 C C . ILE A 1 182 ? -7.259 -3.654 -6.986 1.00 97.38 182 ILE A C 1
ATOM 1357 O O . ILE A 1 182 ? -7.922 -3.967 -7.979 1.00 97.38 182 ILE A O 1
ATOM 1361 N N . GLN A 1 183 ? -6.403 -4.503 -6.419 1.00 94.44 183 GLN A N 1
ATOM 1362 C CA . GLN A 1 183 ? -6.192 -5.854 -6.925 1.00 94.44 183 GLN A CA 1
ATOM 1363 C C . GLN A 1 183 ? -7.484 -6.691 -6.917 1.00 94.44 183 GLN A C 1
ATOM 1365 O O . GLN A 1 183 ? -7.815 -7.300 -7.941 1.00 94.44 183 GLN A O 1
ATOM 1370 N N . VAL A 1 184 ? -8.247 -6.676 -5.818 1.00 93.56 184 VAL A N 1
ATOM 1371 C CA . VAL A 1 184 ? -9.541 -7.373 -5.713 1.00 93.56 184 VAL A CA 1
ATOM 1372 C C . VAL A 1 184 ? -10.533 -6.832 -6.738 1.00 93.56 184 VAL A C 1
ATOM 1374 O O . VAL A 1 184 ? -11.129 -7.600 -7.495 1.00 93.56 184 VAL A O 1
ATOM 1377 N N . LYS A 1 185 ? -10.692 -5.507 -6.822 1.00 94.00 185 LYS A N 1
ATOM 1378 C CA . LYS A 1 185 ? -11.682 -4.881 -7.714 1.00 94.00 185 LYS A CA 1
ATOM 1379 C C . LYS A 1 185 ? -11.368 -5.054 -9.193 1.00 94.00 185 LYS A C 1
ATOM 1381 O O . LYS A 1 185 ? -12.283 -5.039 -10.012 1.00 94.00 185 LYS A O 1
ATOM 1386 N N . THR A 1 186 ? -10.101 -5.256 -9.533 1.00 90.94 186 THR A N 1
ATOM 1387 C CA . THR A 1 186 ? -9.666 -5.487 -10.914 1.00 90.94 186 THR A CA 1
ATOM 1388 C C . THR A 1 186 ? -9.502 -6.967 -11.266 1.00 90.94 186 THR A C 1
ATOM 1390 O O . THR A 1 186 ? -9.142 -7.280 -12.399 1.00 90.94 186 THR A O 1
ATOM 1393 N N . GLY A 1 187 ? -9.805 -7.881 -10.334 1.00 88.25 187 GLY A N 1
ATOM 1394 C CA . GLY A 1 187 ? -9.756 -9.327 -10.560 1.00 88.25 187 GLY A CA 1
ATOM 1395 C C . GLY A 1 187 ? -8.344 -9.874 -10.779 1.00 88.25 187 GLY A C 1
ATOM 1396 O O . GLY A 1 187 ? -8.189 -10.904 -11.431 1.00 88.25 187 GLY A O 1
ATOM 1397 N N . ASN A 1 188 ? -7.320 -9.182 -10.269 1.00 81.94 188 ASN A N 1
ATOM 1398 C CA . ASN A 1 188 ? -5.914 -9.555 -10.450 1.00 81.94 188 ASN A CA 1
ATOM 1399 C C . ASN A 1 188 ? -5.335 -10.368 -9.276 1.00 81.94 188 ASN A C 1
ATOM 1401 O O . ASN A 1 188 ? -4.184 -10.781 -9.357 1.00 81.94 188 ASN A O 1
ATOM 1405 N N . GLY A 1 189 ? -6.115 -10.622 -8.216 1.00 72.06 189 GLY A N 1
ATOM 1406 C CA . GLY A 1 189 ? -5.677 -11.363 -7.026 1.00 72.06 189 GLY A CA 1
ATOM 1407 C C . GLY A 1 189 ? -6.324 -12.743 -6.883 1.00 72.06 189 GLY A C 1
ATOM 1408 O O . GLY A 1 189 ? -7.473 -12.955 -7.267 1.00 72.06 189 GLY A O 1
ATOM 1409 N N . ALA A 1 190 ? -5.589 -13.686 -6.286 1.00 63.94 190 ALA A N 1
ATOM 1410 C CA . ALA A 1 190 ? -6.096 -15.023 -5.940 1.00 63.94 190 ALA A CA 1
ATOM 1411 C C . ALA A 1 190 ? -6.662 -15.118 -4.505 1.00 63.94 190 ALA A C 1
ATOM 1413 O O . ALA A 1 190 ? -7.326 -16.099 -4.161 1.00 63.94 190 ALA A O 1
ATOM 1414 N N . ASN A 1 191 ? -6.357 -14.134 -3.655 1.00 75.38 191 ASN A N 1
ATOM 1415 C CA . ASN A 1 191 ? -6.781 -14.035 -2.260 1.00 75.38 191 ASN A CA 1
ATOM 1416 C C . ASN A 1 191 ? -6.872 -12.555 -1.875 1.00 75.38 191 ASN A C 1
ATOM 1418 O O . ASN A 1 191 ? -5.940 -11.801 -2.140 1.00 75.38 191 ASN A O 1
ATOM 1422 N N . ASP A 1 192 ? -7.954 -12.187 -1.198 1.00 83.06 192 ASP A N 1
ATOM 1423 C CA . ASP A 1 192 ? -8.319 -10.811 -0.874 1.00 83.06 192 ASP A CA 1
ATOM 1424 C C . ASP A 1 192 ? -7.441 -10.142 0.197 1.00 83.06 192 ASP A C 1
ATOM 1426 O O . ASP A 1 192 ? -7.743 -9.016 0.563 1.00 83.06 192 ASP A O 1
ATOM 1430 N N . PHE A 1 193 ? -6.399 -10.788 0.742 1.00 95.94 193 PHE A N 1
ATOM 1431 C CA . PHE A 1 193 ? -5.588 -10.220 1.841 1.00 95.94 193 PHE A CA 1
ATOM 1432 C C . PHE A 1 193 ? -4.072 -10.433 1.724 1.00 95.94 193 PHE A C 1
ATOM 1434 O O . PHE A 1 193 ? -3.343 -10.174 2.682 1.00 95.94 193 PHE A O 1
ATOM 1441 N N . LEU A 1 194 ? -3.578 -10.927 0.588 1.00 96.06 194 LEU A N 1
ATOM 1442 C CA . LEU A 1 194 ? -2.136 -11.089 0.364 1.00 96.06 194 LEU A CA 1
ATOM 1443 C C . LEU A 1 194 ? -1.551 -9.866 -0.342 1.00 96.06 194 LEU A C 1
ATOM 1445 O O . LEU A 1 194 ? -2.222 -9.275 -1.177 1.00 96.06 194 LEU A O 1
ATOM 1449 N N . ILE A 1 195 ? -0.315 -9.512 0.003 1.00 94.75 195 ILE A N 1
ATOM 1450 C CA . ILE A 1 195 ? 0.479 -8.495 -0.693 1.00 94.75 195 ILE A CA 1
ATOM 1451 C C . ILE A 1 195 ? 1.731 -9.161 -1.261 1.00 94.75 195 ILE A C 1
ATOM 1453 O O . ILE A 1 195 ? 2.456 -9.853 -0.538 1.00 94.75 195 ILE A O 1
ATOM 1457 N N . GLY A 1 196 ? 2.010 -8.940 -2.539 1.00 92.38 196 GLY A N 1
ATOM 1458 C CA . GLY A 1 196 ? 3.184 -9.411 -3.256 1.00 92.38 196 GLY A CA 1
ATOM 1459 C C . GLY A 1 196 ? 3.208 -10.922 -3.480 1.00 92.38 196 GLY A C 1
ATOM 1460 O O . GLY A 1 196 ? 4.293 -11.504 -3.513 1.00 92.38 196 GLY A O 1
ATOM 1461 N N . GLU A 1 197 ? 2.061 -11.597 -3.619 1.00 92.25 197 GLU A N 1
ATOM 1462 C CA . GLU A 1 197 ? 2.013 -13.055 -3.824 1.00 92.25 197 GLU A CA 1
ATOM 1463 C C . GLU A 1 197 ? 2.691 -13.507 -5.121 1.00 92.25 197 GLU A C 1
ATOM 1465 O O . GLU A 1 197 ? 3.281 -14.587 -5.176 1.00 92.25 197 GLU A O 1
ATOM 1470 N N . THR A 1 198 ? 2.650 -12.665 -6.156 1.00 90.56 198 THR A N 1
ATOM 1471 C CA . THR A 1 198 ? 3.291 -12.928 -7.455 1.00 90.56 198 THR A CA 1
ATOM 1472 C C . THR A 1 198 ? 4.775 -12.554 -7.460 1.00 90.56 198 THR A C 1
ATOM 1474 O O . THR A 1 198 ? 5.561 -13.110 -8.233 1.00 90.56 198 THR A O 1
ATOM 1477 N N . VAL A 1 199 ? 5.177 -11.657 -6.557 1.00 89.50 199 VAL A N 1
ATOM 1478 C CA . VAL A 1 199 ? 6.566 -11.221 -6.385 1.00 89.50 199 VAL A CA 1
ATOM 1479 C C . VAL A 1 199 ? 7.344 -12.204 -5.520 1.00 89.50 199 VAL A C 1
ATOM 1481 O O . VAL A 1 199 ? 8.531 -12.402 -5.742 1.00 89.50 199 VAL A O 1
ATOM 1484 N N . LEU A 1 200 ? 6.712 -12.869 -4.556 1.00 88.50 200 LEU A N 1
ATOM 1485 C CA . LEU A 1 200 ? 7.426 -13.763 -3.653 1.00 88.50 200 LEU A CA 1
ATOM 1486 C C . LEU A 1 200 ? 8.003 -14.994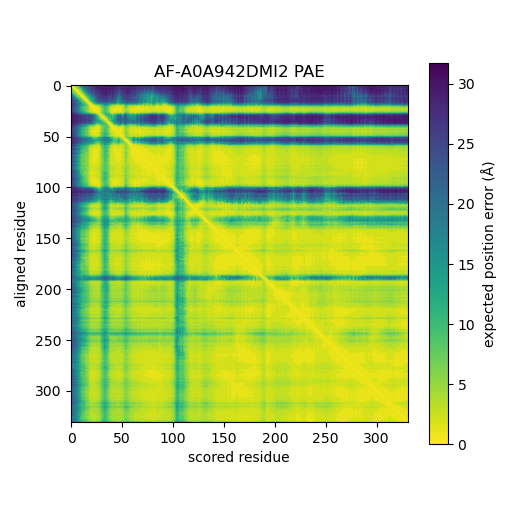 -4.388 1.00 88.50 200 LEU A C 1
ATOM 1488 O O . LEU A 1 200 ? 7.264 -15.872 -4.846 1.00 88.50 200 LEU A O 1
ATOM 1492 N N . GLY A 1 201 ? 9.335 -15.074 -4.460 1.00 89.31 201 GLY A N 1
ATOM 1493 C CA . GLY A 1 201 ? 10.078 -16.162 -5.094 1.00 89.31 201 GLY A CA 1
ATOM 1494 C C . GLY A 1 201 ? 10.177 -17.424 -4.233 1.00 89.31 201 GLY A C 1
ATOM 1495 O O . GLY A 1 201 ? 10.073 -17.384 -3.004 1.00 89.31 201 GLY A O 1
ATOM 1496 N N . ASP A 1 202 ? 10.367 -18.571 -4.884 1.00 91.00 202 ASP A N 1
ATOM 1497 C CA . ASP A 1 202 ? 10.281 -19.880 -4.226 1.00 91.00 202 ASP A CA 1
ATOM 1498 C C . ASP A 1 202 ? 11.436 -20.169 -3.256 1.00 91.00 202 ASP A C 1
ATOM 1500 O O . ASP A 1 202 ? 11.207 -20.806 -2.226 1.00 91.00 202 ASP A O 1
ATOM 1504 N N . ASP A 1 203 ? 12.641 -19.649 -3.495 1.00 92.06 203 ASP A N 1
ATOM 1505 C CA . ASP A 1 203 ? 13.763 -19.811 -2.563 1.00 92.06 203 ASP A CA 1
ATOM 1506 C C . ASP A 1 203 ? 13.509 -19.034 -1.271 1.00 92.06 203 ASP A C 1
ATOM 1508 O O . ASP A 1 203 ? 13.810 -19.519 -0.177 1.00 92.06 203 ASP A O 1
ATOM 1512 N N . LEU A 1 204 ? 12.927 -17.831 -1.364 1.00 88.19 204 LEU A N 1
ATOM 1513 C CA . LEU A 1 204 ? 12.535 -17.074 -0.177 1.00 88.19 204 LEU A CA 1
ATOM 1514 C C . LEU A 1 204 ? 11.408 -17.790 0.581 1.00 88.19 204 LEU A C 1
ATOM 1516 O O . LEU A 1 204 ? 11.495 -17.912 1.804 1.00 88.19 204 LEU A O 1
ATOM 1520 N N . LYS A 1 205 ? 10.412 -18.357 -0.118 1.00 91.12 205 LYS A N 1
ATOM 1521 C CA . LYS A 1 205 ? 9.377 -19.197 0.520 1.00 91.12 205 LYS A CA 1
ATOM 1522 C C . LYS A 1 205 ? 9.993 -20.365 1.284 1.00 91.12 205 LYS A C 1
ATOM 1524 O O . LYS A 1 205 ? 9.638 -20.584 2.441 1.00 91.12 205 LYS A O 1
ATOM 1529 N N . GLN A 1 206 ? 10.935 -21.084 0.673 1.00 94.38 206 GLN A N 1
ATOM 1530 C CA . GLN A 1 206 ? 11.622 -22.215 1.301 1.00 94.38 206 GLN A CA 1
ATOM 1531 C C . GLN A 1 206 ? 12.444 -21.784 2.521 1.00 94.38 206 GLN A C 1
ATOM 1533 O O . GLN A 1 206 ? 12.380 -22.436 3.564 1.00 94.38 206 GLN A O 1
ATOM 1538 N N . LYS A 1 207 ? 13.167 -20.659 2.436 1.00 92.88 207 LYS A N 1
ATOM 1539 C CA . LYS A 1 207 ? 13.925 -20.097 3.567 1.00 92.88 207 LYS A CA 1
ATOM 1540 C C . LYS A 1 207 ? 13.017 -19.752 4.748 1.00 92.88 207 LYS A C 1
ATOM 1542 O O . LYS A 1 207 ? 13.357 -20.062 5.889 1.00 92.88 207 LYS A O 1
ATOM 1547 N N . ILE A 1 208 ? 11.860 -19.141 4.491 1.00 92.69 208 ILE A N 1
ATOM 1548 C CA . ILE A 1 208 ? 10.877 -18.820 5.535 1.00 92.69 208 ILE A CA 1
ATOM 1549 C C . ILE A 1 208 ? 10.249 -20.090 6.107 1.00 92.69 208 ILE A C 1
ATOM 1551 O O . ILE A 1 208 ? 10.170 -20.213 7.329 1.00 92.69 208 ILE A O 1
ATOM 1555 N N . ALA A 1 209 ? 9.911 -21.071 5.266 1.00 94.94 209 ALA A N 1
ATOM 1556 C CA . ALA A 1 209 ? 9.400 -22.363 5.716 1.00 94.94 209 ALA A CA 1
ATOM 1557 C C . ALA A 1 209 ? 10.383 -23.097 6.631 1.00 94.94 209 ALA A C 1
ATOM 1559 O O . ALA A 1 209 ? 9.987 -23.566 7.697 1.00 94.94 209 ALA A O 1
ATOM 1560 N N . ALA A 1 210 ? 11.667 -23.123 6.275 1.00 96.81 210 ALA A N 1
ATOM 1561 C CA . ALA A 1 210 ? 12.706 -23.727 7.100 1.00 96.81 210 ALA A CA 1
ATOM 1562 C C . ALA A 1 210 ? 12.914 -22.986 8.432 1.00 96.81 210 ALA A C 1
ATOM 1564 O O . ALA A 1 210 ? 13.163 -23.620 9.454 1.00 96.81 210 ALA A O 1
ATOM 1565 N N . LYS A 1 211 ? 12.814 -21.649 8.436 1.00 95.69 211 LYS A N 1
ATOM 1566 C CA . LYS A 1 211 ? 13.075 -20.826 9.627 1.00 95.69 211 LYS A CA 1
ATOM 1567 C C . LYS A 1 211 ? 11.893 -20.752 10.596 1.00 95.69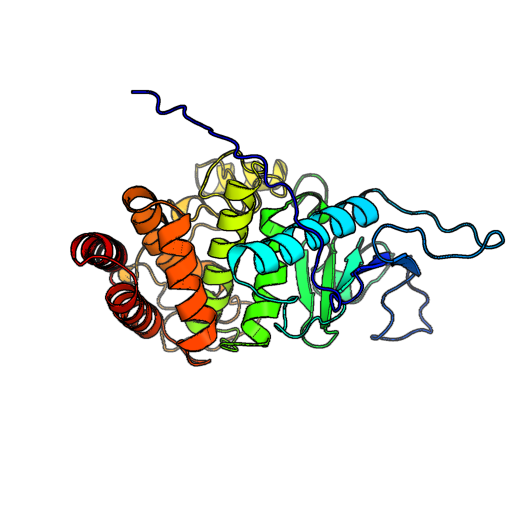 211 LYS A C 1
ATOM 1569 O O . LYS A 1 211 ? 12.111 -20.722 11.803 1.00 95.69 211 LYS A O 1
ATOM 1574 N N . TYR A 1 212 ? 10.668 -20.681 10.081 1.00 94.12 212 TYR A N 1
ATOM 1575 C CA . TYR A 1 212 ? 9.472 -20.366 10.870 1.00 94.12 212 TYR A CA 1
ATOM 1576 C C . TYR A 1 212 ? 8.395 -21.459 10.844 1.00 94.12 212 TYR A C 1
ATOM 1578 O O . TYR A 1 212 ? 7.395 -21.336 11.546 1.00 94.12 212 TYR A O 1
ATOM 1586 N N . GLY A 1 213 ? 8.575 -22.531 10.067 1.00 95.62 213 GLY A N 1
ATOM 1587 C CA . GLY A 1 213 ? 7.654 -23.672 10.056 1.00 95.62 213 GLY A CA 1
ATOM 1588 C C . GLY A 1 213 ? 6.344 -23.444 9.294 1.00 95.62 213 GLY A C 1
ATOM 1589 O O . GLY A 1 213 ? 5.404 -24.217 9.465 1.00 95.62 213 GLY A O 1
ATOM 1590 N N . PHE A 1 214 ? 6.259 -22.413 8.446 1.00 95.31 214 PHE A N 1
ATOM 1591 C CA . PHE A 1 214 ? 5.112 -22.173 7.564 1.00 95.31 214 PHE A CA 1
ATOM 1592 C C . PHE A 1 214 ? 5.563 -21.716 6.172 1.00 95.31 214 PHE A C 1
ATOM 1594 O O . PHE A 1 214 ? 6.588 -21.058 6.026 1.00 95.31 214 PHE A O 1
ATOM 1601 N N . THR A 1 215 ? 4.786 -22.031 5.133 1.00 95.38 215 THR A N 1
ATOM 1602 C CA . THR A 1 215 ? 5.053 -21.529 3.774 1.00 95.38 215 THR A CA 1
ATOM 1603 C C . THR A 1 215 ? 4.299 -20.216 3.545 1.00 95.38 215 THR A C 1
ATOM 1605 O O . THR A 1 215 ? 3.064 -20.244 3.533 1.00 95.38 215 THR A O 1
ATOM 1608 N N . PRO A 1 216 ? 4.995 -19.075 3.374 1.00 93.44 216 PRO A N 1
ATOM 1609 C CA . PRO A 1 216 ? 4.345 -17.799 3.094 1.00 93.44 216 PRO A CA 1
ATOM 1610 C C . PRO A 1 216 ? 3.675 -17.825 1.720 1.00 93.44 216 PRO A C 1
ATOM 1612 O O . PRO A 1 216 ? 4.177 -18.438 0.773 1.00 93.44 216 PRO A O 1
ATOM 1615 N N . LYS A 1 217 ? 2.537 -17.138 1.612 1.00 93.62 217 LYS A N 1
ATOM 1616 C CA . LYS A 1 217 ? 1.779 -17.012 0.356 1.00 93.62 217 LYS A CA 1
ATOM 1617 C C . LYS A 1 217 ? 1.978 -15.664 -0.336 1.00 93.62 217 LYS A C 1
ATOM 1619 O O . LYS A 1 217 ? 1.648 -15.553 -1.506 1.00 93.62 217 LYS A O 1
ATOM 1624 N N . GLY A 1 218 ? 2.535 -14.684 0.366 1.00 92.81 218 GLY A N 1
ATOM 1625 C CA . GLY A 1 218 ? 2.910 -13.364 -0.130 1.00 92.81 218 GLY A CA 1
ATOM 1626 C C . GLY A 1 218 ? 3.926 -12.728 0.814 1.00 92.81 218 GLY A C 1
ATOM 1627 O O . GLY A 1 218 ? 4.292 -13.332 1.826 1.00 92.81 218 GLY A O 1
ATOM 1628 N N . LEU A 1 219 ? 4.397 -11.530 0.476 1.00 93.25 219 LEU A N 1
ATOM 1629 C CA . LEU A 1 219 ? 5.267 -10.739 1.349 1.00 93.25 219 LEU A CA 1
ATOM 1630 C C . LEU A 1 219 ? 4.561 -10.409 2.660 1.00 93.25 219 LEU A C 1
ATOM 1632 O O . LEU A 1 219 ? 5.167 -10.503 3.726 1.00 93.25 219 LEU A O 1
ATOM 1636 N N . ARG A 1 220 ? 3.272 -10.069 2.585 1.00 96.12 220 ARG A N 1
ATOM 1637 C CA . ARG A 1 220 ? 2.433 -9.830 3.757 1.00 96.12 220 ARG A CA 1
ATOM 1638 C C . ARG A 1 220 ? 1.094 -10.541 3.620 1.00 96.12 220 ARG A C 1
ATOM 1640 O O . ARG A 1 220 ? 0.533 -10.613 2.529 1.00 96.12 220 ARG A O 1
ATOM 1647 N N . ASP A 1 221 ? 0.593 -11.060 4.733 1.00 97.44 221 ASP A N 1
ATOM 1648 C CA . ASP A 1 221 ? -0.790 -11.518 4.877 1.00 97.44 221 ASP A CA 1
ATOM 1649 C C . ASP A 1 221 ? -1.489 -10.550 5.833 1.00 97.44 221 ASP A C 1
ATOM 1651 O O . ASP A 1 221 ? -1.245 -10.556 7.039 1.00 97.44 221 ASP A O 1
ATOM 1655 N N . MET A 1 222 ? -2.327 -9.670 5.283 1.00 98.38 222 MET A N 1
ATOM 1656 C CA . MET A 1 222 ? -2.968 -8.610 6.057 1.00 98.38 222 MET A CA 1
ATOM 1657 C C . MET A 1 222 ? -3.910 -9.172 7.126 1.00 98.38 222 MET A C 1
ATOM 1659 O O . MET A 1 222 ? -4.051 -8.579 8.191 1.00 98.38 222 MET A O 1
ATOM 1663 N N . LEU A 1 223 ? -4.540 -10.320 6.865 1.00 97.88 223 LEU A N 1
ATOM 1664 C CA . LEU A 1 223 ? -5.468 -10.964 7.791 1.00 97.88 223 LEU A CA 1
ATOM 1665 C C . LEU A 1 223 ? -4.730 -11.782 8.860 1.00 97.88 223 LEU A C 1
ATOM 1667 O O . LEU A 1 223 ? -5.167 -11.839 10.013 1.00 97.88 223 LEU A O 1
ATOM 1671 N N . ASN A 1 224 ? -3.608 -12.395 8.482 1.00 97.69 224 ASN A N 1
ATOM 1672 C CA . ASN A 1 224 ? -2.760 -13.224 9.333 1.00 97.69 224 ASN A CA 1
ATOM 1673 C C . ASN A 1 224 ? -1.305 -12.722 9.318 1.00 97.69 224 ASN A C 1
ATOM 1675 O O . ASN A 1 224 ? -0.439 -13.420 8.786 1.00 97.69 224 ASN A O 1
ATOM 1679 N N . PRO A 1 225 ? -0.993 -11.569 9.943 1.00 98.06 225 PRO A N 1
ATOM 1680 C CA . PRO A 1 225 ? 0.337 -10.950 9.865 1.00 98.06 225 PRO A CA 1
ATOM 1681 C C . PRO A 1 225 ? 1.491 -11.857 10.321 1.00 98.06 225 PRO A C 1
ATOM 1683 O O . PRO A 1 225 ? 2.628 -11.726 9.871 1.00 98.06 225 PRO A O 1
ATOM 1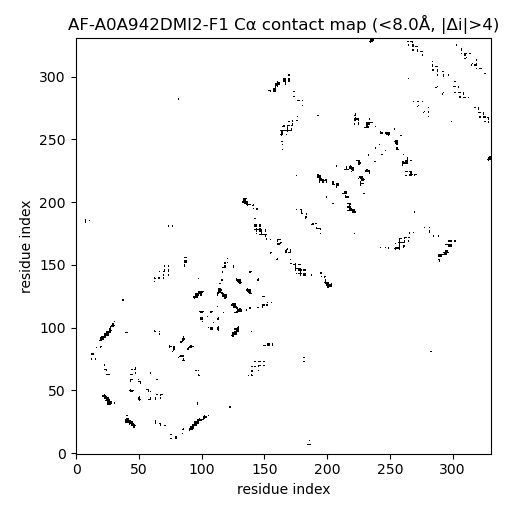686 N N . GLN A 1 226 ? 1.218 -12.844 11.174 1.00 97.12 226 GLN A N 1
ATOM 1687 C CA . GLN A 1 226 ? 2.192 -13.854 11.589 1.00 97.12 226 GLN A CA 1
ATOM 1688 C C . GLN A 1 226 ? 2.671 -14.773 10.446 1.00 97.12 226 GLN A C 1
ATOM 1690 O O . GLN A 1 226 ? 3.665 -15.475 10.616 1.00 97.12 226 GLN A O 1
ATOM 1695 N N . LEU A 1 227 ? 1.972 -14.790 9.305 1.00 96.56 227 LEU A N 1
ATOM 1696 C CA . LEU A 1 227 ? 2.324 -15.533 8.089 1.00 96.56 227 LEU A CA 1
ATOM 1697 C C . LEU A 1 227 ? 3.039 -14.661 7.036 1.00 96.56 227 LEU A C 1
ATOM 1699 O O . LEU A 1 227 ? 3.274 -15.118 5.916 1.00 96.56 227 LEU A O 1
ATOM 1703 N N . SER A 1 228 ? 3.376 -13.417 7.383 1.00 95.25 228 SER A N 1
ATOM 1704 C CA . SER A 1 228 ? 4.150 -12.494 6.548 1.00 95.25 228 SER A CA 1
ATOM 1705 C C . SER A 1 228 ? 5.648 -12.843 6.515 1.00 95.25 228 SER A C 1
ATOM 1707 O O . SER A 1 228 ? 6.142 -13.691 7.265 1.00 95.25 228 SER A O 1
ATOM 1709 N N . VAL A 1 229 ? 6.394 -12.161 5.644 1.00 91.81 229 VAL A N 1
ATOM 1710 C CA . VAL A 1 229 ? 7.844 -12.291 5.472 1.00 91.81 229 VAL A CA 1
ATOM 1711 C C . VAL A 1 229 ? 8.536 -10.964 5.821 1.00 91.81 229 VAL A C 1
ATOM 1713 O O . VAL A 1 229 ? 8.570 -10.068 4.981 1.00 91.81 229 VAL A O 1
ATOM 1716 N N . PRO A 1 230 ? 9.147 -10.823 7.014 1.00 91.00 230 PRO A N 1
ATOM 1717 C CA . PRO A 1 230 ? 9.098 -11.738 8.164 1.00 91.00 230 PRO A CA 1
ATOM 1718 C C . PRO A 1 230 ? 7.733 -11.710 8.893 1.00 91.00 230 PRO A C 1
ATOM 1720 O O . PRO A 1 230 ? 6.924 -10.823 8.622 1.00 91.00 230 PRO A O 1
ATOM 1723 N N . PRO A 1 231 ? 7.477 -12.636 9.843 1.00 95.31 231 PRO A N 1
ATOM 1724 C CA . PRO A 1 231 ? 6.269 -12.610 10.670 1.00 95.31 231 PRO A CA 1
ATOM 1725 C C . PRO A 1 231 ? 6.088 -11.280 11.403 1.00 95.31 231 PRO A C 1
ATOM 1727 O O . PRO A 1 231 ? 7.024 -10.771 12.024 1.00 95.31 231 PRO A O 1
ATOM 1730 N N . GLN A 1 232 ? 4.871 -10.746 11.360 1.00 97.62 232 GLN A N 1
ATOM 1731 C CA . GLN A 1 232 ? 4.516 -9.442 11.914 1.00 97.62 232 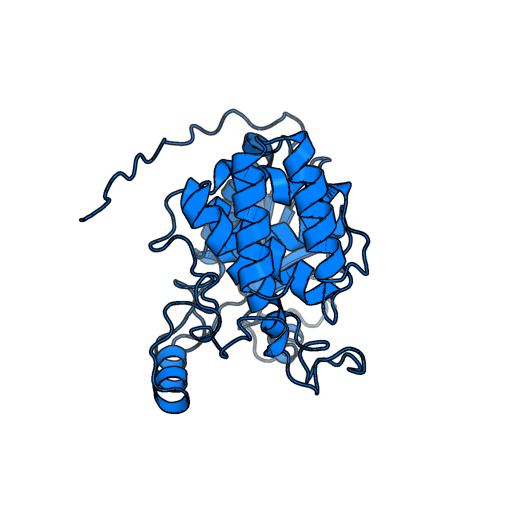GLN A CA 1
ATOM 1732 C C . GLN A 1 232 ? 3.663 -9.578 13.193 1.00 97.62 232 GLN A C 1
ATOM 1734 O O . GLN A 1 232 ? 2.912 -10.550 13.336 1.00 97.62 232 GLN A O 1
ATOM 1739 N N . PRO A 1 233 ? 3.732 -8.603 14.121 1.00 97.69 233 PRO A N 1
ATOM 1740 C CA . PRO A 1 233 ? 2.821 -8.493 15.261 1.00 97.69 233 PRO A CA 1
ATOM 1741 C C . PRO A 1 233 ? 1.346 -8.473 14.843 1.00 97.69 233 PRO A C 1
ATOM 1743 O O . PRO A 1 233 ? 0.976 -7.838 13.855 1.00 97.69 233 PRO A O 1
ATOM 1746 N N . THR A 1 234 ? 0.484 -9.128 15.627 1.00 98.19 234 THR A N 1
ATOM 1747 C CA . THR A 1 234 ? -0.958 -9.225 15.327 1.00 98.19 234 THR A CA 1
ATOM 1748 C C . THR A 1 234 ? -1.824 -8.284 16.164 1.00 98.19 234 THR A C 1
ATOM 1750 O O . THR A 1 234 ? -3.003 -8.088 15.860 1.00 98.19 234 THR A O 1
ATOM 1753 N N . ALA A 1 235 ? -1.267 -7.725 17.237 1.00 98.38 235 ALA A N 1
ATOM 1754 C CA . ALA A 1 235 ? -1.934 -6.813 18.155 1.00 98.38 235 ALA A CA 1
ATOM 1755 C C . ALA A 1 235 ? -0.925 -5.878 18.842 1.00 98.38 235 ALA A C 1
ATOM 1757 O O . ALA A 1 235 ? 0.267 -6.169 18.902 1.00 98.38 235 ALA A O 1
ATOM 1758 N N . MET A 1 236 ? -1.413 -4.792 19.444 1.00 98.19 236 MET A N 1
ATOM 1759 C CA . MET A 1 236 ? -0.612 -3.808 20.187 1.00 98.19 236 MET A CA 1
ATOM 1760 C C . MET A 1 236 ? 0.267 -4.430 21.276 1.00 98.19 236 MET A C 1
ATOM 1762 O O . MET A 1 236 ? 1.398 -4.002 21.489 1.00 98.19 236 MET A O 1
ATOM 1766 N N . LYS A 1 237 ? -0.233 -5.471 21.948 1.00 97.38 237 LYS A N 1
ATOM 1767 C CA . LYS A 1 237 ? 0.511 -6.204 22.984 1.00 97.38 237 LYS A CA 1
ATOM 1768 C C . LYS A 1 237 ? 1.712 -6.992 22.437 1.00 97.38 237 LYS A C 1
ATOM 1770 O O . LYS A 1 237 ? 2.583 -7.362 23.214 1.00 97.38 237 LYS A O 1
ATOM 1775 N N . ASP A 1 238 ? 1.735 -7.258 21.131 1.00 96.94 238 ASP A N 1
ATOM 1776 C CA . ASP A 1 238 ? 2.780 -8.032 20.458 1.00 96.94 238 ASP A CA 1
ATOM 1777 C C . ASP A 1 238 ? 3.909 -7.124 19.930 1.00 96.94 238 ASP A C 1
ATOM 1779 O O . ASP A 1 238 ? 4.873 -7.624 19.350 1.00 96.94 238 ASP A O 1
ATOM 1783 N N . ILE A 1 239 ? 3.807 -5.794 20.101 1.00 96.31 239 ILE A N 1
ATOM 1784 C CA . ILE A 1 239 ? 4.845 -4.847 19.674 1.00 96.31 239 ILE A CA 1
ATOM 1785 C C . ILE A 1 239 ? 6.140 -5.144 20.445 1.00 96.31 239 ILE A C 1
ATOM 1787 O O . ILE A 1 239 ? 6.157 -5.035 21.676 1.00 96.31 239 ILE A O 1
ATOM 1791 N N . PRO A 1 240 ? 7.251 -5.472 19.755 1.00 94.12 240 PRO A N 1
ATOM 1792 C CA . PRO A 1 240 ? 8.529 -5.683 20.417 1.00 94.12 240 PRO A CA 1
ATOM 1793 C C . PRO A 1 240 ? 8.964 -4.424 21.169 1.00 94.12 240 PRO A C 1
ATOM 1795 O O . PRO A 1 240 ? 8.903 -3.322 20.626 1.00 94.12 240 PRO A O 1
ATOM 1798 N N . SER A 1 241 ? 9.479 -4.576 22.390 1.00 93.44 241 SER A N 1
ATOM 1799 C CA . SER A 1 241 ? 9.927 -3.443 23.217 1.00 93.44 241 SER A CA 1
ATOM 1800 C C . SER A 1 241 ? 10.960 -2.554 22.510 1.00 93.44 241 SER A C 1
ATOM 1802 O O . SER A 1 241 ? 10.936 -1.334 22.673 1.00 93.44 241 SER A O 1
ATOM 1804 N N . ALA A 1 242 ? 11.813 -3.148 21.667 1.00 94.31 242 ALA A N 1
ATOM 1805 C CA . ALA A 1 242 ? 12.797 -2.448 20.841 1.00 94.31 242 ALA A CA 1
ATOM 1806 C C . ALA A 1 242 ? 12.181 -1.524 19.770 1.00 94.31 242 ALA A C 1
ATOM 1808 O O . ALA A 1 242 ? 12.846 -0.591 19.328 1.00 94.31 242 ALA A O 1
ATOM 1809 N N . LEU A 1 243 ? 10.930 -1.770 19.370 1.00 94.06 243 LEU A N 1
ATOM 1810 C CA . LEU A 1 243 ? 10.163 -0.986 18.392 1.00 94.06 243 LEU A CA 1
ATOM 1811 C C . LEU A 1 243 ? 9.064 -0.138 19.060 1.00 94.06 243 LEU A C 1
ATOM 1813 O O . LEU A 1 243 ? 8.217 0.437 18.383 1.00 94.06 243 LEU A O 1
ATOM 1817 N N . GLY A 1 244 ? 9.058 -0.076 20.395 1.00 88.75 244 GLY A N 1
ATOM 1818 C CA . GLY A 1 244 ? 8.109 0.716 21.170 1.00 88.75 244 GLY A CA 1
ATOM 1819 C C . GLY A 1 244 ? 8.396 2.228 21.137 1.00 88.75 244 GLY A C 1
ATOM 1820 O O . GLY A 1 244 ? 9.251 2.693 20.383 1.00 88.75 244 GLY A O 1
ATOM 1821 N N . PRO A 1 245 ? 7.741 3.018 22.009 1.00 87.25 245 PRO A N 1
ATOM 1822 C CA . PRO A 1 245 ? 7.808 4.489 21.998 1.00 87.25 245 PRO A CA 1
ATOM 1823 C C . PRO A 1 245 ? 9.213 5.101 22.115 1.00 87.25 245 PRO A C 1
ATOM 1825 O O . PRO A 1 245 ? 9.423 6.241 21.715 1.00 87.25 245 PRO A O 1
ATOM 1828 N N . ASN A 1 246 ? 10.175 4.354 22.661 1.00 91.50 246 ASN A N 1
ATOM 1829 C CA . ASN A 1 246 ? 11.555 4.808 22.856 1.00 91.50 246 ASN A CA 1
ATOM 1830 C C . ASN A 1 246 ? 12.493 4.427 21.697 1.00 91.50 246 ASN A C 1
ATOM 1832 O O . ASN A 1 246 ? 13.700 4.668 21.783 1.00 91.50 246 ASN A O 1
ATOM 1836 N N . CYS A 1 247 ? 11.974 3.798 20.640 1.00 95.56 247 CYS A N 1
ATOM 1837 C CA . CYS A 1 247 ? 12.772 3.430 19.482 1.00 95.56 247 CYS A CA 1
ATOM 1838 C C . CYS A 1 247 ? 13.313 4.679 18.769 1.00 95.56 247 CYS A C 1
ATOM 1840 O O . CYS A 1 247 ? 12.594 5.647 18.527 1.00 95.56 247 CYS A O 1
ATOM 1842 N N . LYS A 1 248 ? 14.600 4.645 18.408 1.00 96.69 248 LYS A N 1
ATOM 1843 C CA . LYS A 1 248 ? 15.231 5.665 17.562 1.00 96.69 248 LYS A CA 1
ATOM 1844 C C . LYS A 1 248 ? 15.292 5.137 16.130 1.00 96.69 248 LYS A C 1
ATOM 1846 O O . LYS A 1 248 ? 15.895 4.082 15.935 1.00 96.69 248 LYS A O 1
ATOM 1851 N N . PRO A 1 249 ? 14.698 5.818 15.139 1.00 93.31 249 PRO A N 1
ATOM 1852 C CA . PRO A 1 249 ? 14.602 5.274 13.791 1.00 93.31 249 PRO A CA 1
ATOM 1853 C C . PRO A 1 249 ? 15.966 5.247 13.101 1.00 93.31 249 PRO A C 1
ATOM 1855 O O . PRO A 1 249 ? 16.674 6.252 13.053 1.00 93.31 249 PRO A O 1
ATOM 1858 N N . THR A 1 250 ? 16.314 4.094 12.540 1.00 91.75 250 THR A N 1
ATOM 1859 C CA . THR A 1 250 ? 17.494 3.867 11.701 1.00 91.75 250 THR A CA 1
ATOM 1860 C C . THR A 1 250 ? 17.092 3.046 10.476 1.00 91.75 250 THR A C 1
ATOM 1862 O O . THR A 1 250 ? 15.988 2.512 10.418 1.00 91.75 250 THR A O 1
ATOM 1865 N N . ALA A 1 251 ? 17.961 2.936 9.471 1.00 85.62 251 ALA A N 1
ATOM 1866 C CA . ALA A 1 251 ? 17.701 2.011 8.365 1.00 85.62 251 ALA A CA 1
ATOM 1867 C C . ALA A 1 251 ? 17.649 0.551 8.862 1.00 85.62 251 ALA A C 1
ATOM 1869 O O . ALA A 1 251 ? 16.745 -0.191 8.494 1.00 85.62 251 ALA A O 1
ATOM 1870 N N . ASP A 1 252 ? 18.561 0.176 9.765 1.00 86.81 252 ASP A N 1
ATOM 1871 C CA . ASP A 1 252 ? 18.717 -1.202 10.254 1.00 86.81 252 ASP A CA 1
ATOM 1872 C C . ASP A 1 252 ? 17.513 -1.723 11.042 1.00 86.81 252 ASP A C 1
ATOM 1874 O O . ASP A 1 252 ? 17.235 -2.920 11.035 1.00 86.81 252 ASP A O 1
ATOM 1878 N N . ASN A 1 253 ? 16.800 -0.840 11.744 1.00 88.75 253 ASN A N 1
ATOM 1879 C CA . ASN A 1 253 ? 15.602 -1.210 12.494 1.00 88.75 253 ASN A CA 1
ATOM 1880 C C . ASN A 1 253 ? 14.310 -0.909 11.736 1.00 88.75 253 ASN A C 1
ATOM 1882 O O . ASN A 1 253 ? 13.262 -0.754 12.367 1.00 88.75 253 ASN A O 1
ATOM 1886 N N . ASP A 1 254 ? 14.393 -0.788 10.409 1.00 90.06 254 ASP A N 1
ATOM 1887 C CA . ASP A 1 254 ? 13.246 -0.505 9.554 1.00 90.06 254 ASP A CA 1
ATOM 1888 C C . ASP A 1 254 ? 12.504 0.772 9.994 1.00 90.06 254 ASP A C 1
ATOM 1890 O O . ASP A 1 254 ? 11.282 0.826 10.113 1.00 90.06 254 ASP A O 1
ATOM 1894 N N . LYS A 1 255 ? 13.280 1.801 10.356 1.00 93.25 255 LYS A N 1
ATOM 1895 C CA . LYS A 1 255 ? 12.809 3.089 10.884 1.00 93.25 255 LYS A CA 1
ATOM 1896 C C . LYS A 1 255 ? 11.814 2.915 12.035 1.00 93.25 255 LYS A C 1
ATOM 1898 O O . LYS A 1 255 ? 10.785 3.585 12.082 1.00 93.25 255 LYS A O 1
ATOM 1903 N N . CYS A 1 256 ? 12.155 2.048 12.985 1.00 95.94 256 CYS A N 1
ATOM 1904 C CA . CYS A 1 256 ? 11.276 1.576 14.057 1.00 95.94 256 CYS A CA 1
ATOM 1905 C C . CYS A 1 256 ? 10.130 0.670 13.587 1.00 95.94 256 CYS A C 1
ATOM 1907 O O . CYS A 1 256 ? 9.019 0.746 14.108 1.00 95.94 256 CYS A O 1
ATOM 1909 N N . GLY A 1 257 ? 10.436 -0.230 12.652 1.00 93.94 257 GLY A N 1
ATOM 1910 C CA . GLY A 1 257 ? 9.585 -1.342 12.250 1.00 93.94 257 GLY A CA 1
ATOM 1911 C C . GLY A 1 257 ? 8.374 -0.948 11.420 1.00 93.94 257 GLY A C 1
ATOM 1912 O O . GLY A 1 257 ? 7.301 -1.488 11.668 1.00 93.94 257 GLY A O 1
ATOM 1913 N N . VAL A 1 258 ? 8.495 -0.024 10.469 1.00 95.81 258 VAL A N 1
ATOM 1914 C CA . VAL A 1 258 ? 7.341 0.425 9.670 1.00 95.81 258 VAL A CA 1
ATOM 1915 C C . VAL A 1 258 ? 6.668 -0.732 8.914 1.00 95.81 258 VAL A C 1
ATOM 1917 O O . VAL A 1 258 ? 5.451 -0.878 8.997 1.00 95.81 258 VAL A O 1
ATOM 1920 N N . HIS A 1 259 ? 7.440 -1.644 8.315 1.00 94.38 259 HIS A N 1
ATOM 1921 C CA . HIS A 1 259 ? 6.943 -2.842 7.628 1.00 94.38 259 HIS A CA 1
ATOM 1922 C C . HIS A 1 259 ? 6.684 -4.020 8.575 1.00 94.38 259 HIS A C 1
ATOM 1924 O O . HIS A 1 259 ? 6.259 -5.085 8.134 1.00 94.38 259 HIS A O 1
ATOM 1930 N N . LEU A 1 260 ? 6.976 -3.883 9.871 1.00 95.25 260 LEU A N 1
ATOM 1931 C CA . LEU A 1 260 ? 6.628 -4.882 10.884 1.00 95.25 260 LEU A CA 1
ATOM 1932 C C . LEU A 1 260 ? 5.313 -4.519 11.564 1.00 95.25 260 LEU A C 1
ATOM 1934 O O . LEU A 1 260 ? 4.388 -5.324 11.633 1.00 95.25 260 LEU A O 1
ATOM 1938 N N . LEU A 1 261 ? 5.229 -3.294 12.074 1.00 97.62 261 LEU A N 1
ATOM 1939 C CA . LEU A 1 261 ? 4.116 -2.821 12.882 1.00 97.62 261 LEU A CA 1
ATOM 1940 C C . LEU A 1 261 ? 2.846 -2.595 12.051 1.00 97.62 261 LEU A C 1
ATOM 1942 O O . LEU A 1 261 ? 1.761 -2.607 12.629 1.00 97.62 261 LEU A O 1
ATOM 1946 N N . ASN A 1 262 ? 2.946 -2.450 10.721 1.00 98.00 262 ASN A N 1
ATOM 1947 C CA . ASN A 1 262 ? 1.780 -2.308 9.839 1.00 98.00 262 ASN A CA 1
ATOM 1948 C C . ASN A 1 262 ? 0.856 -3.542 9.851 1.00 98.00 262 ASN A C 1
ATOM 1950 O O . ASN A 1 262 ? -0.327 -3.416 9.541 1.00 98.00 262 ASN A O 1
ATOM 1954 N N . GLY A 1 263 ? 1.348 -4.708 10.294 1.00 98.44 263 GLY A N 1
ATOM 1955 C CA . GLY A 1 263 ? 0.541 -5.912 10.510 1.00 98.44 263 GLY A CA 1
ATOM 1956 C C . GLY A 1 263 ? -0.653 -5.696 11.452 1.00 98.44 263 GLY A C 1
ATOM 1957 O O . GLY A 1 263 ? -1.727 -6.252 11.230 1.00 98.44 263 GLY A O 1
ATOM 1958 N N . ILE A 1 264 ? -0.509 -4.831 12.462 1.00 98.81 264 ILE A N 1
ATOM 1959 C CA . ILE A 1 264 ? -1.557 -4.539 13.452 1.00 98.81 264 ILE A CA 1
ATOM 1960 C C . ILE A 1 264 ? -2.767 -3.847 12.796 1.00 98.81 264 ILE A C 1
ATOM 1962 O O . ILE A 1 264 ? -3.866 -4.411 12.842 1.00 98.81 264 ILE A O 1
ATOM 1966 N N . PRO A 1 265 ? -2.620 -2.667 12.159 1.00 98.75 265 PRO A N 1
ATOM 1967 C CA . PRO A 1 265 ? -3.737 -2.043 11.459 1.00 98.75 265 PRO A CA 1
ATOM 1968 C C . PRO A 1 265 ? -4.177 -2.839 10.216 1.00 98.75 265 PRO A C 1
ATOM 1970 O O . PRO A 1 265 ? -5.377 -2.891 9.948 1.00 98.75 265 PRO A O 1
ATOM 1973 N N . ASN A 1 266 ? -3.279 -3.555 9.519 1.00 98.81 266 ASN A N 1
ATOM 1974 C CA . ASN A 1 266 ? -3.661 -4.465 8.426 1.00 98.81 266 ASN A CA 1
ATOM 1975 C C . ASN A 1 266 ? -4.671 -5.519 8.895 1.00 98.81 266 ASN A C 1
ATOM 1977 O O . ASN A 1 266 ? -5.699 -5.728 8.243 1.00 98.81 266 ASN A O 1
ATOM 1981 N N . ARG A 1 267 ? -4.422 -6.135 10.055 1.00 98.81 267 ARG A N 1
ATOM 1982 C CA . ARG A 1 267 ? -5.324 -7.132 10.634 1.00 98.81 267 ARG A CA 1
ATOM 1983 C C . ARG A 1 267 ? -6.649 -6.525 11.057 1.00 98.81 267 ARG A C 1
ATOM 1985 O O . ARG A 1 267 ? -7.688 -7.110 10.760 1.00 98.81 267 ARG A O 1
ATOM 1992 N N . ALA A 1 268 ? -6.635 -5.354 11.695 1.00 98.81 268 ALA A N 1
ATOM 1993 C CA . ALA A 1 268 ? -7.864 -4.652 12.060 1.00 98.81 268 ALA A CA 1
ATOM 1994 C C . ALA A 1 268 ? -8.740 -4.386 10.826 1.00 98.81 268 ALA A C 1
ATOM 1996 O O . ALA A 1 268 ? -9.919 -4.732 10.804 1.00 98.81 268 ALA A O 1
ATOM 1997 N N . ILE A 1 269 ? -8.161 -3.842 9.757 1.00 98.62 269 ILE A N 1
ATOM 1998 C CA . ILE A 1 269 ? -8.921 -3.527 8.546 1.00 98.62 269 ILE A CA 1
ATOM 1999 C C . ILE A 1 269 ? -9.361 -4.785 7.801 1.00 98.62 269 ILE A C 1
ATOM 2001 O O . ILE A 1 269 ? -10.499 -4.840 7.343 1.00 98.62 269 ILE A O 1
ATOM 2005 N N . SER A 1 270 ? -8.545 -5.837 7.765 1.00 98.62 270 SER A N 1
ATOM 2006 C CA . SER A 1 270 ? -8.946 -7.118 7.167 1.00 98.62 270 SER A CA 1
ATOM 2007 C C . SER A 1 270 ? -10.162 -7.727 7.874 1.00 98.62 270 SER A C 1
ATOM 2009 O O . SER A 1 270 ? -11.082 -8.220 7.222 1.00 98.62 270 SER A O 1
ATOM 2011 N N . LEU A 1 271 ? -10.216 -7.642 9.209 1.00 98.69 271 LEU A N 1
ATOM 2012 C CA . LEU A 1 271 ? -11.373 -8.083 9.995 1.00 98.69 271 LEU A CA 1
ATOM 2013 C C . LEU A 1 271 ? -12.625 -7.241 9.698 1.00 98.69 271 LEU A C 1
ATOM 2015 O O . LEU A 1 271 ? -13.716 -7.803 9.567 1.00 98.69 271 LEU A O 1
ATOM 2019 N N . ALA A 1 272 ? -12.475 -5.925 9.520 1.00 98.56 272 ALA A N 1
ATOM 2020 C CA . ALA A 1 272 ? -13.580 -5.053 9.127 1.00 98.56 272 ALA A CA 1
ATOM 2021 C C . ALA A 1 272 ? -14.084 -5.392 7.712 1.00 98.56 272 ALA A C 1
ATOM 2023 O O . ALA A 1 272 ? -15.290 -5.543 7.505 1.00 98.56 272 ALA A O 1
ATOM 2024 N N . VAL A 1 273 ? -13.177 -5.609 6.754 1.00 98.44 273 VAL A N 1
ATOM 2025 C CA . VAL A 1 273 ? -13.500 -6.014 5.374 1.00 98.44 273 VAL A CA 1
ATOM 2026 C C . VAL A 1 273 ? -14.259 -7.338 5.344 1.00 98.44 273 VAL A C 1
ATOM 2028 O O . VAL A 1 273 ? -15.252 -7.445 4.629 1.00 98.44 273 VAL A O 1
ATOM 2031 N N . GLN A 1 274 ? -13.882 -8.329 6.159 1.00 97.69 274 GLN A N 1
ATOM 2032 C CA . GLN A 1 274 ? -14.620 -9.597 6.239 1.00 97.69 274 GLN A CA 1
ATOM 2033 C C . GLN A 1 274 ? -16.092 -9.433 6.650 1.00 97.69 274 GLN A C 1
ATOM 2035 O O . GLN A 1 274 ? -16.909 -10.311 6.368 1.00 97.69 274 GLN A O 1
ATOM 2040 N N . LYS A 1 275 ? -16.437 -8.345 7.349 1.00 97.75 275 LYS A N 1
ATOM 2041 C CA . LYS A 1 275 ? -17.809 -8.056 7.791 1.00 97.75 275 LYS A CA 1
ATOM 2042 C C . LYS A 1 275 ? -18.549 -7.109 6.859 1.00 97.75 275 LYS A C 1
ATOM 2044 O O . LYS A 1 275 ? -19.748 -7.283 6.664 1.00 97.75 275 LYS A O 1
ATOM 2049 N N . LEU A 1 276 ? -17.855 -6.111 6.323 1.00 97.50 276 LEU A N 1
ATOM 2050 C CA . LEU A 1 276 ? -18.464 -4.975 5.630 1.00 97.50 276 LEU A CA 1
ATOM 2051 C C . LEU A 1 276 ? -18.266 -5.004 4.111 1.00 97.50 276 LEU A C 1
ATOM 2053 O O . LEU A 1 276 ? -18.990 -4.316 3.392 1.00 97.50 276 LEU A O 1
ATOM 2057 N N . GLY A 1 277 ? -17.306 -5.794 3.632 1.00 97.06 277 GLY A N 1
ATOM 2058 C CA . GLY A 1 277 ? -16.819 -5.755 2.261 1.00 97.06 277 GLY A CA 1
ATOM 2059 C C . GLY A 1 277 ? -15.828 -4.615 2.020 1.00 97.06 277 GLY A C 1
ATOM 2060 O O . GLY A 1 277 ? -15.767 -3.630 2.760 1.00 97.06 277 GLY A O 1
ATOM 2061 N N . TRP A 1 278 ? -15.046 -4.767 0.954 1.00 96.56 278 TRP A N 1
ATOM 2062 C CA . TRP A 1 278 ? -13.992 -3.831 0.575 1.00 96.56 278 TRP A CA 1
ATOM 2063 C C . TRP A 1 278 ? -14.510 -2.421 0.283 1.00 96.56 278 TRP A C 1
ATOM 2065 O O . TRP A 1 278 ? -13.966 -1.466 0.826 1.00 96.56 278 TRP A O 1
ATOM 2075 N N . ASP A 1 279 ? -15.586 -2.288 -0.497 1.00 96.44 279 ASP A N 1
ATOM 2076 C CA . ASP A 1 279 ? -16.074 -0.986 -0.973 1.00 96.44 279 ASP A CA 1
ATOM 2077 C C . ASP A 1 279 ? -16.381 -0.022 0.185 1.00 96.44 279 ASP A C 1
ATOM 2079 O O . ASP A 1 279 ? -15.874 1.100 0.212 1.00 96.44 279 ASP A O 1
ATOM 2083 N N . LYS A 1 280 ? -17.145 -0.470 1.195 1.00 97.38 280 LYS A N 1
ATOM 2084 C CA . LYS A 1 280 ? -17.459 0.350 2.379 1.00 97.38 280 LYS A CA 1
ATOM 2085 C C . LYS A 1 280 ? -16.196 0.748 3.138 1.00 97.38 280 LYS A C 1
ATOM 2087 O O . LYS A 1 280 ? -16.053 1.898 3.545 1.00 97.38 280 LYS A O 1
ATOM 2092 N N . VAL A 1 281 ? -15.298 -0.211 3.354 1.00 98.50 281 VAL A N 1
ATOM 2093 C CA . VAL A 1 281 ? -14.108 0.007 4.177 1.00 98.50 281 VAL A CA 1
ATOM 2094 C C . VAL A 1 281 ? -13.131 0.947 3.480 1.00 98.50 281 VAL A C 1
ATOM 2096 O O . VAL A 1 281 ? -12.701 1.928 4.083 1.00 98.50 281 VAL A O 1
ATOM 2099 N N . ALA A 1 282 ? -12.840 0.709 2.203 1.00 98.38 282 ALA A N 1
ATOM 2100 C CA . ALA A 1 282 ? -11.910 1.514 1.423 1.00 98.38 282 ALA A CA 1
ATOM 2101 C C . ALA A 1 282 ? -12.352 2.981 1.313 1.00 98.38 282 ALA A C 1
ATOM 2103 O O . ALA A 1 282 ? -11.507 3.866 1.407 1.00 98.38 282 ALA A O 1
ATOM 2104 N N . HIS A 1 283 ? -13.655 3.267 1.197 1.00 98.69 283 HIS A N 1
ATOM 2105 C CA . HIS A 1 283 ? -14.163 4.646 1.172 1.00 98.69 283 HIS A CA 1
ATOM 2106 C C . HIS A 1 283 ? -13.950 5.394 2.495 1.00 98.69 283 HIS A C 1
ATOM 2108 O O . HIS A 1 283 ? -13.541 6.561 2.488 1.00 98.69 283 HIS A O 1
ATOM 2114 N N . VAL A 1 284 ? -14.164 4.724 3.632 1.00 98.81 284 VAL A N 1
ATOM 2115 C CA . VAL A 1 284 ? -13.856 5.299 4.950 1.00 98.81 284 VAL A CA 1
ATOM 2116 C C . VAL A 1 284 ? -12.351 5.541 5.066 1.00 98.81 284 VAL A C 1
ATOM 2118 O O . VAL A 1 284 ? -11.933 6.653 5.391 1.00 98.81 284 VAL A O 1
ATOM 2121 N N . ILE A 1 285 ? -11.523 4.541 4.743 1.00 98.81 285 ILE A N 1
ATOM 2122 C CA . ILE A 1 285 ? -10.064 4.662 4.862 1.00 98.81 285 ILE A CA 1
ATOM 2123 C C . ILE A 1 285 ? -9.496 5.708 3.898 1.00 98.81 285 ILE A C 1
ATOM 2125 O O . ILE A 1 285 ? -8.569 6.423 4.273 1.00 98.81 285 ILE A O 1
ATOM 2129 N N . TYR A 1 286 ? -10.078 5.879 2.707 1.00 98.88 286 TYR A N 1
ATOM 2130 C CA . TYR A 1 286 ? -9.662 6.912 1.758 1.00 98.88 286 TYR A CA 1
ATOM 2131 C C . TYR A 1 286 ? -9.811 8.297 2.381 1.00 98.88 286 TYR A C 1
ATOM 2133 O O . TYR A 1 286 ? -8.844 9.050 2.435 1.00 98.88 286 TYR A O 1
ATOM 2141 N N . LYS A 1 287 ? -10.977 8.598 2.965 1.00 98.75 287 LYS A N 1
ATOM 2142 C CA . LYS A 1 287 ? -11.216 9.870 3.661 1.00 98.75 287 LYS A CA 1
ATOM 2143 C C . LYS A 1 287 ? -10.312 10.063 4.872 1.00 98.75 287 LYS A C 1
ATOM 2145 O O . LYS A 1 287 ? -9.787 11.157 5.076 1.00 98.75 287 LYS A O 1
ATOM 2150 N N . VAL A 1 288 ? -10.067 9.006 5.644 1.00 98.75 288 VAL A N 1
ATOM 2151 C CA . VAL A 1 288 ? -9.132 9.057 6.776 1.00 98.75 288 VAL A CA 1
ATOM 2152 C C . VAL A 1 288 ? -7.720 9.415 6.300 1.00 98.75 288 VAL A C 1
ATOM 2154 O O . VAL A 1 288 ? -7.123 10.367 6.807 1.00 98.75 288 VAL A O 1
ATOM 2157 N N . MET A 1 289 ? -7.218 8.707 5.285 1.00 98.31 289 MET A N 1
ATOM 2158 C CA . MET A 1 289 ? -5.900 8.927 4.690 1.00 98.31 289 MET A CA 1
ATOM 2159 C C . MET A 1 289 ? -5.761 10.327 4.085 1.00 98.31 289 MET A C 1
ATOM 2161 O O . MET A 1 289 ? -4.700 10.936 4.230 1.00 98.31 289 MET A O 1
ATOM 2165 N N . THR A 1 290 ? -6.788 10.835 3.394 1.00 98.56 290 THR A N 1
ATOM 2166 C CA . THR A 1 290 ? -6.665 12.079 2.625 1.00 98.56 290 THR A CA 1
ATOM 2167 C C . THR A 1 290 ? -7.002 13.348 3.400 1.00 98.56 290 THR A C 1
ATOM 2169 O O . THR A 1 290 ? -6.534 14.417 3.012 1.00 98.56 290 THR A O 1
ATOM 2172 N N . GLU A 1 291 ? -7.823 13.262 4.452 1.00 98.25 291 GLU A N 1
ATOM 2173 C CA . GLU A 1 291 ? -8.426 14.445 5.090 1.00 98.25 291 GLU A CA 1
ATOM 2174 C C . GLU A 1 291 ? -8.254 14.506 6.615 1.00 98.25 291 GLU A C 1
ATOM 2176 O O . GLU A 1 291 ? -8.428 15.582 7.186 1.00 98.25 291 GLU A O 1
ATOM 2181 N N . ARG A 1 292 ? -7.924 13.395 7.290 1.00 98.12 292 ARG A N 1
ATOM 2182 C CA . ARG A 1 292 ? -8.032 13.315 8.761 1.00 98.12 292 ARG A CA 1
ATOM 2183 C C . ARG A 1 292 ? -6.722 13.053 9.486 1.00 98.12 292 ARG A C 1
ATOM 2185 O O . ARG A 1 292 ? -6.521 13.579 10.578 1.00 98.12 292 ARG A O 1
ATOM 2192 N N . LEU A 1 293 ? -5.832 12.245 8.912 1.00 98.38 293 LEU A N 1
ATOM 2193 C CA . LEU A 1 293 ? -4.598 11.873 9.599 1.00 98.38 293 LEU A CA 1
ATOM 2194 C C . LEU A 1 293 ? -3.572 13.017 9.611 1.00 98.38 293 LEU A C 1
ATOM 2196 O O . LEU A 1 293 ? -3.163 13.475 8.540 1.00 98.38 293 LEU A O 1
ATOM 2200 N N . PRO A 1 294 ? -3.081 13.441 10.792 1.00 98.19 294 PRO A N 1
ATOM 2201 C CA . PRO A 1 294 ? -1.884 14.266 10.869 1.00 98.19 294 PRO A CA 1
ATOM 2202 C C . PRO A 1 294 ? -0.641 13.439 10.517 1.00 98.19 294 PRO A C 1
ATOM 2204 O O . PRO A 1 294 ? -0.607 12.225 10.720 1.00 98.19 294 PRO A O 1
ATOM 2207 N N . LYS A 1 295 ? 0.430 14.102 10.069 1.00 98.19 295 LYS A N 1
ATOM 2208 C CA . LYS A 1 295 ? 1.672 13.424 9.657 1.00 98.19 295 LYS A CA 1
ATOM 2209 C C . LYS A 1 295 ? 2.286 12.499 10.718 1.00 98.19 295 LYS A C 1
ATOM 2211 O O . LYS A 1 295 ? 2.848 11.467 10.384 1.00 98.19 295 LYS A O 1
ATOM 2216 N N . ASN A 1 296 ? 2.154 12.835 11.998 1.00 97.75 296 ASN A N 1
ATOM 2217 C CA . ASN A 1 296 ? 2.716 12.072 13.114 1.00 97.75 296 ASN A CA 1
ATOM 2218 C C . ASN A 1 296 ? 1.681 11.140 13.771 1.00 97.75 296 ASN A C 1
ATOM 2220 O O . ASN A 1 296 ? 1.833 10.789 14.946 1.00 97.75 296 ASN A O 1
ATOM 2224 N N . ALA A 1 297 ? 0.606 10.789 13.052 1.00 98.44 297 ALA A N 1
ATOM 2225 C CA . ALA A 1 297 ? -0.478 9.964 13.573 1.00 98.44 297 ALA A CA 1
ATOM 2226 C C . ALA A 1 297 ? 0.039 8.665 14.200 1.00 98.44 297 ALA A C 1
ATOM 2228 O O . ALA A 1 297 ? 0.914 7.989 13.662 1.00 98.44 297 ALA A O 1
ATOM 2229 N N . GLN A 1 298 ? -0.537 8.321 15.347 1.00 98.25 298 GLN A N 1
ATOM 2230 C CA . GLN A 1 298 ? -0.331 7.038 16.010 1.00 98.25 298 GLN A CA 1
ATOM 2231 C C . GLN A 1 298 ? -1.496 6.102 15.673 1.00 98.25 298 GLN A C 1
ATOM 2233 O O . GLN A 1 298 ? -2.538 6.546 15.185 1.00 98.25 298 GLN A O 1
ATOM 2238 N N . PHE A 1 299 ? -1.368 4.810 15.969 1.00 98.69 299 PHE A N 1
ATOM 2239 C CA . PHE A 1 299 ? -2.431 3.839 15.703 1.00 98.69 299 PHE A CA 1
ATOM 2240 C C . PHE A 1 299 ? -3.742 4.177 16.424 1.00 98.69 299 PHE A C 1
ATOM 2242 O O . PHE A 1 299 ? -4.814 3.997 15.852 1.00 98.69 299 PHE A O 1
ATOM 2249 N N . SER A 1 300 ? -3.672 4.737 17.635 1.00 98.31 300 SER A N 1
ATOM 2250 C CA . SER A 1 300 ? -4.857 5.217 18.357 1.00 98.31 300 SER A CA 1
ATOM 2251 C C . SER A 1 300 ? -5.541 6.387 17.644 1.00 98.31 300 SER A C 1
ATOM 2253 O O . SER A 1 300 ? -6.766 6.412 17.558 1.00 98.31 300 SER A O 1
ATOM 2255 N N . THR A 1 301 ? -4.766 7.319 17.076 1.00 98.75 301 THR A N 1
ATOM 2256 C CA . THR A 1 301 ? -5.292 8.404 16.233 1.00 98.75 301 THR A CA 1
ATOM 2257 C C . THR A 1 301 ? -5.956 7.843 14.980 1.00 98.75 301 THR A C 1
ATOM 2259 O O . THR A 1 301 ? -7.040 8.273 14.607 1.00 98.75 301 THR A O 1
ATOM 2262 N N . TYR A 1 302 ? -5.344 6.848 14.336 1.00 98.81 302 TYR A N 1
ATOM 2263 C CA . TYR A 1 302 ? -5.943 6.199 13.173 1.00 98.81 302 TYR A CA 1
ATOM 2264 C C . TYR A 1 302 ? -7.280 5.525 13.499 1.00 98.81 302 TYR A C 1
ATOM 2266 O O . TYR A 1 302 ? -8.257 5.732 12.776 1.00 98.81 302 TYR A O 1
ATOM 2274 N N . ALA A 1 303 ? -7.352 4.784 14.606 1.00 98.81 303 ALA A N 1
ATOM 2275 C CA . ALA A 1 303 ? -8.589 4.157 15.058 1.00 98.81 303 ALA A CA 1
ATOM 2276 C C . ALA A 1 303 ? -9.675 5.206 15.359 1.00 98.81 303 ALA A C 1
ATOM 2278 O O . ALA A 1 303 ? -10.797 5.092 14.859 1.00 98.81 303 ALA A O 1
ATOM 2279 N N . SER A 1 304 ? -9.343 6.276 16.094 1.00 98.75 304 SER A N 1
ATOM 2280 C CA . SER A 1 304 ? -10.306 7.333 16.428 1.00 98.75 304 SER A CA 1
ATOM 2281 C C . SER A 1 304 ? -10.810 8.083 15.194 1.00 98.75 304 SER A C 1
ATOM 2283 O O . SER A 1 304 ? -12.014 8.307 15.056 1.00 98.75 304 SER A O 1
ATOM 2285 N N . GLU A 1 305 ? -9.914 8.439 14.269 1.00 98.81 305 GLU A N 1
ATOM 2286 C CA . GLU A 1 305 ? -10.288 9.140 13.040 1.00 98.81 305 GLU A CA 1
ATOM 2287 C C . GLU A 1 305 ? -11.104 8.249 12.097 1.00 98.81 305 GLU A C 1
ATOM 2289 O O . GLU A 1 305 ? -12.022 8.754 11.446 1.00 98.81 305 GLU A O 1
ATOM 2294 N N . THR A 1 306 ? -10.833 6.939 12.071 1.00 98.81 306 THR A N 1
ATOM 2295 C CA . THR A 1 306 ? -11.626 5.950 11.321 1.00 98.81 306 THR A CA 1
ATOM 2296 C C . THR A 1 306 ? -13.027 5.805 11.894 1.00 98.81 306 THR A C 1
ATOM 2298 O O . THR A 1 306 ? -13.998 5.834 11.143 1.00 98.81 306 THR A O 1
ATOM 2301 N N . MET A 1 307 ? -13.166 5.715 13.218 1.00 98.69 307 MET A N 1
ATOM 2302 C CA . MET A 1 307 ? -14.478 5.634 13.866 1.00 98.69 307 MET A CA 1
ATOM 2303 C C . MET A 1 307 ? -15.304 6.908 13.665 1.00 98.69 307 MET A C 1
ATOM 2305 O O . MET A 1 307 ? -16.504 6.836 13.393 1.00 98.69 307 MET A O 1
ATOM 2309 N N . SER A 1 308 ? -14.660 8.073 13.747 1.00 98.75 308 SER A N 1
ATOM 2310 C CA . SER A 1 308 ? -15.306 9.362 13.496 1.00 98.75 308 SER A CA 1
ATOM 2311 C C . SER A 1 308 ? -15.740 9.511 12.033 1.00 98.75 308 SER A C 1
ATOM 2313 O O . SER A 1 308 ? -16.847 9.982 11.775 1.00 98.75 308 SER A O 1
ATOM 2315 N N . GLU A 1 309 ? -14.942 9.042 11.067 1.00 98.75 309 GLU A N 1
ATOM 2316 C CA . GLU A 1 309 ? -15.349 9.041 9.657 1.00 98.75 309 GLU A CA 1
ATOM 2317 C C . GLU A 1 309 ? -16.430 7.997 9.354 1.00 98.75 309 GLU A C 1
ATOM 2319 O O . GLU A 1 309 ? -17.379 8.290 8.628 1.00 98.75 309 GLU A O 1
ATOM 2324 N N . CYS A 1 310 ? -16.361 6.818 9.975 1.00 98.50 310 CYS A N 1
ATOM 2325 C CA . CYS A 1 310 ? -17.411 5.812 9.872 1.00 98.50 310 CYS A CA 1
ATOM 2326 C C . CYS A 1 310 ? -18.770 6.386 10.292 1.00 98.50 310 CYS A C 1
ATOM 2328 O O . CYS A 1 310 ? -19.739 6.253 9.549 1.00 98.50 310 CYS A O 1
ATOM 2330 N N . GLY A 1 311 ? -18.837 7.099 11.423 1.00 98.44 311 GLY A N 1
ATOM 2331 C CA . GLY A 1 311 ? -20.078 7.717 11.907 1.00 98.44 311 GLY A CA 1
ATOM 2332 C C . GLY A 1 311 ? -20.661 8.794 10.982 1.00 98.44 311 GLY A C 1
ATOM 2333 O O . GLY A 1 311 ? -21.825 9.159 11.132 1.00 98.44 311 GLY A O 1
ATOM 2334 N N . ARG A 1 312 ? -19.876 9.299 10.020 1.00 98.00 312 ARG A N 1
ATOM 2335 C CA . ARG A 1 312 ? -20.337 10.247 8.994 1.00 98.00 312 ARG A CA 1
ATOM 2336 C C . ARG A 1 312 ? -20.886 9.555 7.749 1.00 98.00 312 ARG A C 1
ATOM 2338 O O . ARG A 1 312 ? -21.692 10.161 7.049 1.00 98.00 312 ARG A O 1
ATOM 2345 N N . GLN A 1 313 ? -20.433 8.337 7.456 1.00 95.81 313 GLN A N 1
ATOM 2346 C CA . GLN A 1 313 ? -20.699 7.663 6.182 1.00 95.81 313 GLN A CA 1
ATOM 2347 C C . GLN A 1 313 ? -21.593 6.429 6.304 1.00 95.81 313 GLN A C 1
ATOM 2349 O O . GLN A 1 313 ? -22.323 6.109 5.368 1.00 95.81 313 GLN A O 1
ATOM 2354 N N . LEU A 1 314 ? -21.512 5.708 7.421 1.00 97.75 314 LEU A N 1
ATOM 2355 C CA . LEU A 1 314 ? -22.074 4.371 7.567 1.00 97.75 314 LEU A CA 1
ATOM 2356 C C . LEU A 1 314 ? -23.055 4.282 8.741 1.00 97.75 314 LEU A C 1
ATOM 2358 O O . LEU A 1 314 ? -23.190 5.184 9.567 1.00 97.75 314 LEU A O 1
ATOM 2362 N N . SER A 1 315 ? -23.766 3.157 8.800 1.00 98.06 315 SER A N 1
ATOM 2363 C CA . SER A 1 315 ? -24.703 2.863 9.883 1.00 98.06 315 SER A CA 1
ATOM 2364 C C . SER A 1 315 ? -23.985 2.587 11.209 1.00 98.06 315 SER A C 1
ATOM 2366 O O . SER A 1 315 ? -22.838 2.139 11.238 1.00 98.06 315 SER A O 1
ATOM 2368 N N . THR A 1 316 ? -24.691 2.744 12.331 1.00 97.38 316 THR A N 1
ATOM 2369 C CA . THR A 1 316 ? -24.167 2.378 13.658 1.00 97.38 316 THR A CA 1
ATOM 2370 C C . THR A 1 316 ? -23.724 0.912 13.730 1.00 97.38 316 THR A C 1
ATOM 2372 O O . THR A 1 316 ? -22.709 0.614 14.353 1.00 97.38 316 THR A O 1
ATOM 2375 N N . SER A 1 317 ? -24.441 -0.004 13.067 1.00 97.19 317 SER A N 1
ATOM 2376 C CA . SER A 1 317 ? -24.057 -1.420 12.993 1.00 97.19 317 SER A CA 1
ATOM 2377 C C . SER A 1 317 ? -22.783 -1.649 12.184 1.00 97.19 317 SER A C 1
ATOM 2379 O O . SER A 1 317 ? -21.973 -2.489 12.568 1.00 97.19 317 SER A O 1
ATOM 2381 N N . ASP A 1 318 ? -22.577 -0.896 11.099 1.00 97.94 318 ASP A N 1
ATOM 2382 C CA . ASP A 1 318 ? -21.334 -0.980 10.329 1.00 97.94 318 ASP A CA 1
ATOM 2383 C C . ASP A 1 318 ? -20.152 -0.459 11.167 1.00 97.94 318 ASP A C 1
ATOM 2385 O O . ASP A 1 318 ? -19.103 -1.098 11.231 1.00 97.94 318 ASP A O 1
ATOM 2389 N N . CYS A 1 319 ? -20.328 0.650 11.894 1.00 98.50 319 CYS A N 1
ATOM 2390 C CA . CYS A 1 319 ? -19.276 1.180 12.765 1.00 98.50 319 CYS A CA 1
ATOM 2391 C C . CYS A 1 319 ? -18.977 0.280 13.966 1.00 98.50 319 CYS A C 1
ATOM 2393 O O . CYS A 1 319 ? -17.826 0.200 14.390 1.00 98.50 319 CYS A O 1
ATOM 2395 N N . ALA A 1 320 ? -19.959 -0.473 14.466 1.00 98.56 320 ALA A N 1
ATOM 2396 C CA . ALA A 1 320 ? -19.708 -1.504 15.468 1.00 98.56 320 ALA A CA 1
ATOM 2397 C C . ALA A 1 320 ? -18.760 -2.607 14.950 1.00 98.56 320 ALA A C 1
ATOM 2399 O O . ALA A 1 320 ? -17.994 -3.170 15.731 1.00 98.56 320 ALA A O 1
ATOM 2400 N N . ALA A 1 321 ? -18.761 -2.901 13.643 1.00 98.50 321 ALA A N 1
ATOM 2401 C CA . ALA A 1 321 ? -17.817 -3.852 13.057 1.00 98.50 321 ALA A CA 1
ATOM 2402 C C . ALA A 1 321 ? -16.385 -3.292 12.991 1.00 98.50 321 ALA A C 1
ATOM 2404 O O . ALA A 1 321 ? -15.440 -4.031 13.273 1.00 98.50 321 ALA A O 1
ATOM 2405 N N . PHE A 1 322 ? -16.210 -2.001 12.680 1.00 98.44 322 PHE A N 1
ATOM 2406 C CA . PHE A 1 322 ? -14.905 -1.332 12.789 1.00 98.44 322 PHE A CA 1
ATOM 2407 C C . PHE A 1 322 ? -14.384 -1.351 14.229 1.00 98.44 322 PHE A C 1
ATOM 2409 O O . PHE A 1 322 ? -13.265 -1.800 14.467 1.00 98.44 322 PHE A O 1
ATOM 2416 N N . ASP A 1 323 ? -15.216 -0.943 15.189 1.00 98.69 323 ASP A N 1
ATOM 2417 C CA . ASP A 1 323 ? -14.877 -0.924 16.617 1.00 98.69 323 ASP A CA 1
ATOM 2418 C C . ASP A 1 323 ? -14.451 -2.312 17.122 1.00 98.69 323 ASP A C 1
ATOM 2420 O O . ASP A 1 323 ? -13.394 -2.462 17.737 1.00 98.69 323 ASP A O 1
ATOM 2424 N N . ALA A 1 324 ? -15.215 -3.358 16.793 1.00 98.81 324 ALA A N 1
ATOM 2425 C CA . ALA A 1 324 ? -14.856 -4.731 17.140 1.00 98.81 324 ALA A CA 1
ATOM 2426 C C . ALA A 1 324 ? -13.512 -5.163 16.524 1.00 98.81 324 ALA A C 1
ATOM 2428 O O . ALA A 1 324 ? -12.749 -5.901 17.151 1.00 98.81 324 ALA A O 1
ATOM 2429 N N . SER A 1 325 ? -13.212 -4.696 15.311 1.00 98.75 325 SER A N 1
ATOM 2430 C CA . SER A 1 325 ? -11.987 -5.048 14.593 1.00 98.75 325 SER A CA 1
ATOM 2431 C C . SER A 1 325 ? -10.747 -4.346 15.156 1.00 98.75 325 SER A C 1
ATOM 2433 O O . SER A 1 325 ? -9.704 -4.984 15.294 1.00 98.75 325 SER A O 1
ATOM 2435 N N . PHE A 1 326 ? -10.859 -3.076 15.560 1.00 98.81 326 PHE A N 1
ATOM 2436 C CA . PHE A 1 326 ? -9.796 -2.370 16.286 1.00 98.81 326 PHE A CA 1
ATOM 2437 C C . PHE A 1 326 ? -9.538 -3.005 17.658 1.00 98.81 326 PHE A C 1
ATOM 2439 O O . PHE A 1 326 ? -8.400 -3.370 17.972 1.00 98.81 326 PHE A O 1
ATOM 2446 N N . LYS A 1 327 ? -10.601 -3.310 18.413 1.00 98.75 327 LYS A N 1
ATOM 2447 C CA . LYS A 1 327 ? -10.487 -4.001 19.707 1.00 98.75 327 LYS A CA 1
ATOM 2448 C C . LYS A 1 327 ? -9.792 -5.358 19.596 1.00 98.75 327 LYS A C 1
ATOM 2450 O O . LYS A 1 327 ? -9.014 -5.722 20.477 1.00 98.75 327 LYS A O 1
ATOM 2455 N N . ALA A 1 328 ? -10.009 -6.097 18.505 1.00 98.69 328 ALA A N 1
ATOM 2456 C CA . ALA A 1 328 ? -9.370 -7.395 18.261 1.00 98.69 328 ALA A CA 1
ATOM 2457 C C . ALA A 1 328 ? -7.837 -7.326 18.106 1.00 98.69 328 ALA A C 1
ATOM 2459 O O . ALA A 1 328 ? -7.154 -8.351 18.245 1.00 98.69 328 ALA A O 1
ATOM 2460 N N . VAL A 1 329 ? -7.292 -6.137 17.834 1.00 98.69 329 VAL A N 1
ATOM 2461 C CA . VAL A 1 329 ? -5.848 -5.876 17.770 1.00 98.69 329 VAL A CA 1
ATOM 2462 C C . VAL A 1 329 ? -5.358 -4.982 18.916 1.00 98.69 329 VAL A C 1
ATOM 2464 O O . VAL A 1 329 ? -4.174 -4.661 18.975 1.00 98.69 329 VAL A O 1
ATOM 2467 N N . GLY A 1 330 ? -6.228 -4.624 19.863 1.00 98.38 330 GLY A N 1
ATOM 2468 C CA . GLY A 1 330 ? -5.895 -3.783 21.015 1.00 98.38 330 GLY A CA 1
ATOM 2469 C C . GLY A 1 330 ? -5.838 -2.281 20.720 1.00 98.38 330 GLY A C 1
ATOM 2470 O O . GLY A 1 330 ? -5.076 -1.586 21.390 1.00 98.38 330 GLY A O 1
ATOM 2471 N N . LEU A 1 331 ? -6.601 -1.812 19.725 1.00 96.31 331 LEU A N 1
ATOM 2472 C CA . LEU A 1 331 ? -6.804 -0.398 19.387 1.00 96.31 331 LEU A CA 1
ATOM 2473 C C . LEU A 1 331 ? -8.193 0.099 19.795 1.00 96.31 331 LEU A C 1
ATOM 2475 O O . LEU A 1 331 ? -9.132 -0.730 19.825 1.00 96.31 331 LEU A O 1
#